Protein AF-A0A9D6ZZV3-F1 (afdb_monomer)

Nearest PDB structures (foldseek):
  6u3s-assembly1_A  TM=7.154E-01  e=1.112E-01  Homo sapiens
  4q1v-assembly1_B  TM=3.966E-01  e=1.112E-01  Bacteroides ovatus ATCC 8483
  8chv-assembly1_B  TM=3.478E-01  e=6.102E-01  Homo sapiens
  7ufr-assembly1_D  TM=2.854E-01  e=1.725E-01  Bifid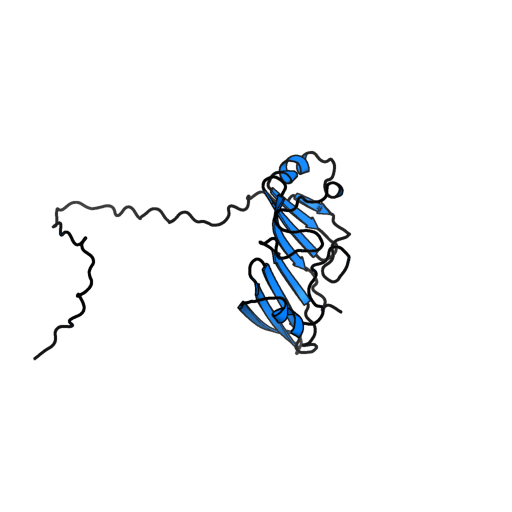obacterium longum
  6sup-assembly1_A  TM=3.480E-01  e=6.129E+00  Photorhabdus luminescens

Radius of gyration: 25.25 Å; Cα contacts (8 Å, |Δi|>4): 352; chains: 1; bounding box: 73×37×79 Å

Secondary structure (DSSP, 8-state):
--------TT--TT--------S-----PPPPPP--------SPPEEEE-TT--SS-STTSB---SSGGGGGGGS-EEEEEEEEEEETTEEEEEEEEEETTEEEEEEEETTEEEEEEEEEEEE-STT-EETTEETTPPPPGGGS-S-THHHHHTTEEEEEEE-SSEEEEEEEETTEEEEEEEEESS-PPP-

Foldseek 3Di:
DDDDDPDPPDDPPPPDDDDDDDDDDDPPDDPDDPPPPPPQDPDDAAEFEDQQEDAQDHLQAFPADLWPVCRCVPADWDWDDWDWDQDPNKIKIWIWIDHDQKIWIWIAIPVHNGWIFTFKMKGQAQVGHRNNAGFFDAPDPVSDDPDPVCPVVQAAHWHWHDHPFWIWIFGHHGRGGRMIMIGGNDGDTHD

Sequence (191 aa):
MDELPDALRHAPAWAVTVALAAGGVVFAAPPAPPASASAASNAAPVRVPAEWFSCDGGKYALQLPHHYPTLPKIGKHKVVDLEVRQVDGATVTTRRFQYIGMRLDVRVLSSDPDRYALLAAEVTSRRWQIGRFSVGTRPWPWMWSPEPSLKDVKLHGLLELVGAGDSALLWLNDGRVERVSYRCRAAAPRA

pLDDT: mean 74.0, std 18.29, range [36.06, 95.25]

Structure (mmCIF, N/CA/C/O backbone):
data_AF-A0A9D6ZZV3-F1
#
_entry.id   AF-A0A9D6ZZV3-F1
#
loop_
_atom_site.group_PDB
_atom_site.id
_atom_site.type_symbol
_atom_site.label_atom_id
_atom_site.label_alt_id
_atom_site.label_comp_id
_atom_site.label_asym_id
_atom_site.label_entity_id
_atom_site.label_seq_id
_atom_site.pdbx_PDB_ins_code
_atom_site.Cartn_x
_atom_site.Cartn_y
_atom_site.Cartn_z
_atom_site.occupancy
_atom_site.B_iso_or_equiv
_atom_site.auth_seq_id
_atom_site.auth_comp_id
_atom_site.auth_asym_id
_atom_site.auth_atom_id
_atom_site.pdbx_PDB_model_num
ATOM 1 N N . MET A 1 1 ? 37.627 -17.973 52.939 1.00 37.97 1 MET A N 1
ATOM 2 C CA . MET A 1 1 ? 36.235 -17.550 52.731 1.00 37.97 1 MET A CA 1
ATOM 3 C C . MET A 1 1 ? 36.289 -16.618 51.534 1.00 37.97 1 MET A C 1
ATOM 5 O O . MET A 1 1 ? 36.674 -15.471 51.703 1.00 37.97 1 MET A O 1
ATOM 9 N N . ASP A 1 2 ? 36.418 -17.196 50.338 1.00 42.94 2 ASP A N 1
ATOM 10 C CA . ASP A 1 2 ? 35.281 -17.597 49.473 1.00 42.94 2 ASP A CA 1
ATOM 11 C C . ASP A 1 2 ? 34.711 -16.332 48.811 1.00 42.94 2 ASP A C 1
ATOM 13 O O . ASP A 1 2 ? 34.398 -15.382 49.510 1.00 42.94 2 ASP A O 1
ATOM 17 N N . GLU A 1 3 ? 34.654 -16.161 47.492 1.00 39.09 3 GLU A N 1
ATOM 18 C CA . GLU A 1 3 ? 34.349 -17.110 46.421 1.00 39.09 3 GLU A CA 1
ATOM 19 C C . GLU A 1 3 ? 34.909 -16.583 45.082 1.00 39.09 3 GLU A C 1
ATOM 21 O O . GLU A 1 3 ? 34.924 -15.379 44.819 1.00 39.09 3 GLU A O 1
ATOM 26 N N . LEU A 1 4 ? 35.347 -17.506 44.227 1.00 52.03 4 LEU A N 1
ATOM 27 C CA . LEU A 1 4 ? 35.755 -17.282 42.840 1.00 52.03 4 LEU A CA 1
ATOM 28 C C . LEU A 1 4 ? 34.551 -17.613 41.933 1.00 52.03 4 LEU A C 1
ATOM 30 O O . LEU A 1 4 ? 34.059 -18.737 42.028 1.00 52.03 4 LEU A O 1
ATOM 34 N N . PRO A 1 5 ? 34.077 -16.742 41.024 1.00 55.59 5 PRO A N 1
ATOM 35 C CA . PRO A 1 5 ? 33.101 -17.177 40.032 1.00 55.59 5 PRO A CA 1
ATOM 36 C C . PRO A 1 5 ? 33.776 -17.943 38.879 1.00 55.59 5 PRO A C 1
ATOM 38 O O . PRO A 1 5 ? 34.464 -17.384 38.022 1.00 55.59 5 PRO A O 1
ATOM 41 N N . ASP A 1 6 ? 33.532 -19.253 38.878 1.00 55.25 6 ASP A N 1
ATOM 42 C CA . ASP A 1 6 ? 33.816 -20.243 37.835 1.00 55.25 6 ASP A CA 1
ATOM 43 C C . ASP A 1 6 ? 32.878 -20.000 36.632 1.00 55.25 6 ASP A C 1
ATOM 45 O O . ASP A 1 6 ? 31.789 -20.561 36.538 1.00 55.25 6 ASP A O 1
ATOM 49 N N . ALA A 1 7 ? 33.246 -19.089 35.725 1.00 49.41 7 ALA A N 1
ATOM 50 C CA . ALA A 1 7 ? 32.481 -18.863 34.491 1.00 49.41 7 ALA A CA 1
ATOM 51 C C . ALA A 1 7 ? 33.345 -18.347 33.325 1.00 49.41 7 ALA A C 1
ATOM 53 O O . ALA A 1 7 ? 32.960 -17.444 32.589 1.00 49.41 7 ALA A O 1
ATOM 54 N N . LEU A 1 8 ? 34.525 -18.945 33.132 1.00 45.59 8 LEU A N 1
ATOM 55 C CA . LEU A 1 8 ? 35.375 -18.761 31.941 1.00 45.59 8 LEU A CA 1
ATOM 56 C C . LEU A 1 8 ? 35.613 -20.083 31.192 1.00 45.59 8 LEU A C 1
ATOM 58 O O . LEU A 1 8 ? 36.667 -20.301 30.602 1.00 45.59 8 LEU A O 1
ATOM 62 N N . ARG A 1 9 ? 34.642 -21.004 31.203 1.00 52.81 9 ARG A N 1
ATOM 63 C CA . ARG A 1 9 ? 34.860 -22.351 30.651 1.00 52.81 9 ARG A CA 1
ATOM 64 C C . ARG A 1 9 ? 34.649 -22.518 29.151 1.00 52.81 9 ARG A C 1
ATOM 66 O O . ARG A 1 9 ? 35.023 -23.571 28.649 1.00 52.81 9 ARG A O 1
ATOM 73 N N . HIS A 1 10 ? 34.160 -21.528 28.403 1.00 49.19 10 HIS A N 1
ATOM 74 C CA . HIS A 1 10 ? 33.971 -21.670 26.947 1.00 49.19 10 HIS A CA 1
ATOM 75 C C . HIS A 1 10 ? 34.518 -20.482 26.140 1.00 49.19 10 HIS A C 1
ATOM 77 O O . HIS A 1 10 ? 33.802 -19.865 25.356 1.00 49.19 10 HIS A O 1
ATOM 83 N N . ALA A 1 11 ? 35.810 -20.181 26.306 1.00 43.53 11 ALA A N 1
ATOM 84 C CA . ALA A 1 11 ? 36.545 -19.351 25.352 1.00 43.53 11 ALA A CA 1
ATOM 85 C C . ALA A 1 11 ? 37.039 -20.221 24.170 1.00 43.53 11 ALA A C 1
ATOM 87 O O . ALA A 1 11 ? 37.794 -21.169 24.397 1.00 43.53 11 ALA A O 1
ATOM 88 N N . PRO A 1 12 ? 36.627 -19.952 22.914 1.00 40.81 12 PRO A N 1
ATOM 89 C CA . PRO A 1 12 ? 37.159 -20.647 21.744 1.00 40.81 12 PRO A CA 1
ATOM 90 C C . PRO A 1 12 ? 38.621 -20.257 21.457 1.00 40.81 12 PRO A C 1
ATOM 92 O O . PRO A 1 12 ? 39.060 -19.141 21.729 1.00 40.81 12 PRO A O 1
ATOM 95 N N . ALA A 1 13 ? 39.355 -21.216 20.889 1.00 44.78 13 ALA A N 1
ATOM 96 C CA . ALA A 1 13 ? 40.813 -21.341 20.800 1.00 44.78 13 ALA A CA 1
ATOM 97 C C . ALA A 1 13 ? 41.574 -20.314 19.926 1.00 44.78 13 ALA A C 1
ATOM 99 O O . ALA A 1 13 ? 42.423 -20.695 19.126 1.00 44.78 13 ALA A O 1
ATOM 100 N N . TRP A 1 14 ? 41.324 -19.014 20.078 1.00 49.66 14 TRP A N 1
ATOM 101 C CA . TRP A 1 14 ? 42.128 -17.972 19.416 1.00 49.66 14 TRP A CA 1
ATOM 102 C C . TRP A 1 14 ? 42.739 -16.943 20.377 1.00 49.66 14 TRP A C 1
ATOM 104 O O . TRP A 1 14 ? 43.350 -15.977 19.928 1.00 49.66 14 TRP A O 1
ATOM 114 N N . ALA A 1 15 ? 42.642 -17.161 21.693 1.00 39.53 15 ALA A N 1
ATOM 115 C CA . ALA A 1 15 ? 43.293 -16.324 22.700 1.00 39.53 15 ALA A CA 1
ATOM 116 C C . ALA A 1 15 ? 44.819 -16.546 22.707 1.00 39.53 15 ALA A C 1
ATOM 118 O O . ALA A 1 15 ? 45.367 -17.246 23.556 1.00 39.53 15 ALA A O 1
ATOM 119 N N . VAL A 1 16 ? 45.502 -15.958 21.726 1.00 42.47 16 VAL A N 1
ATOM 120 C CA . VAL A 1 16 ? 46.952 -15.771 21.728 1.00 42.47 16 VAL A CA 1
ATOM 121 C C . VAL A 1 16 ? 47.251 -14.403 22.327 1.00 42.47 16 VAL A C 1
ATOM 123 O O . VAL A 1 16 ? 46.851 -13.364 21.806 1.00 42.47 16 VAL A O 1
ATOM 126 N N . THR A 1 17 ? 47.967 -14.432 23.443 1.00 43.94 17 THR A N 1
ATOM 127 C CA . THR A 1 17 ? 48.577 -13.287 24.112 1.00 43.94 17 THR A CA 1
ATOM 128 C C . THR A 1 17 ? 49.661 -12.671 23.228 1.00 43.94 17 THR A C 1
ATOM 130 O O . THR A 1 17 ? 50.573 -13.379 22.807 1.00 43.94 17 THR A O 1
ATOM 133 N N . VAL A 1 18 ? 49.642 -11.350 23.036 1.00 38.50 18 VAL A N 1
ATOM 134 C CA . VAL A 1 18 ? 50.862 -10.582 22.744 1.00 38.50 18 VAL A CA 1
ATOM 135 C C . VAL A 1 18 ? 50.895 -9.353 23.645 1.00 38.50 18 VAL A C 1
ATOM 137 O O . VAL A 1 18 ? 49.923 -8.610 23.762 1.00 38.50 18 VAL A O 1
ATOM 140 N N . ALA A 1 19 ? 52.028 -9.224 24.330 1.00 36.06 19 ALA A N 1
ATOM 141 C CA . ALA A 1 19 ? 52.353 -8.218 25.324 1.00 36.06 19 ALA A CA 1
ATOM 142 C C . ALA A 1 19 ? 52.720 -6.855 24.709 1.00 36.06 19 ALA A C 1
ATOM 144 O O . ALA A 1 19 ? 53.020 -6.736 23.523 1.00 36.06 19 ALA A O 1
ATOM 145 N N . LEU A 1 20 ? 52.701 -5.842 25.579 1.00 42.88 20 LEU A N 1
ATOM 146 C CA . LEU A 1 20 ? 52.963 -4.428 25.327 1.00 42.88 20 LEU A CA 1
ATOM 147 C C . LEU A 1 20 ? 54.252 -4.149 24.535 1.00 42.88 20 LEU A C 1
ATOM 149 O O . LEU A 1 20 ? 55.333 -4.591 24.917 1.00 42.88 20 LEU A O 1
ATOM 153 N N . ALA A 1 21 ? 54.147 -3.241 23.565 1.00 38.03 21 ALA A N 1
ATOM 154 C CA . ALA A 1 21 ? 55.235 -2.354 23.173 1.00 38.03 21 ALA A CA 1
ATOM 155 C C . ALA A 1 21 ? 54.672 -0.940 22.969 1.00 38.03 21 ALA A C 1
ATOM 157 O O . ALA A 1 21 ? 53.630 -0.750 22.344 1.00 38.03 21 ALA A O 1
ATO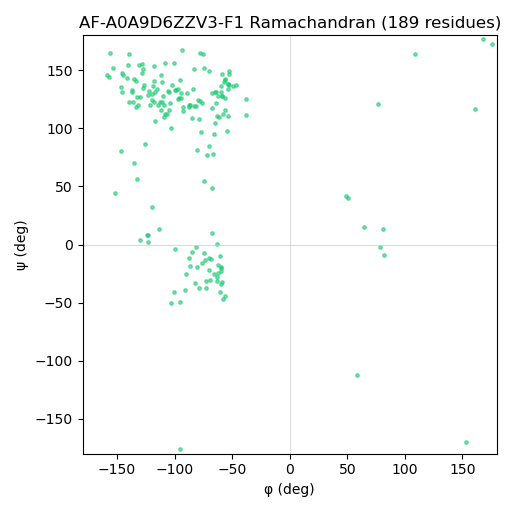M 158 N N . ALA A 1 22 ? 55.345 0.038 23.571 1.00 48.09 22 ALA A N 1
ATOM 159 C CA . ALA A 1 22 ? 54.995 1.448 23.553 1.00 48.09 22 ALA A CA 1
ATOM 160 C C . ALA A 1 22 ? 54.951 2.011 22.122 1.00 48.09 22 ALA A C 1
ATOM 162 O O . ALA A 1 22 ? 55.913 1.900 21.367 1.00 48.09 22 ALA A O 1
ATOM 163 N N . GLY A 1 23 ? 53.840 2.651 21.774 1.00 38.78 23 GLY A N 1
ATOM 164 C CA . GLY A 1 23 ? 53.642 3.333 20.499 1.00 38.78 23 GLY A CA 1
ATOM 165 C C . GLY A 1 23 ? 52.151 3.528 20.273 1.00 38.78 23 GLY A C 1
ATOM 166 O O . GLY A 1 23 ? 51.409 2.554 20.237 1.00 38.78 23 GLY A O 1
ATOM 167 N N . GLY A 1 24 ? 51.694 4.780 20.207 1.00 42.19 24 GLY A N 1
ATOM 168 C CA . GLY A 1 24 ? 50.275 5.107 20.068 1.00 42.19 24 GLY A CA 1
ATOM 169 C C . GLY A 1 24 ? 49.654 4.392 18.870 1.00 42.19 24 GLY A C 1
ATOM 170 O O . GLY A 1 24 ? 49.966 4.706 17.724 1.00 42.19 24 GLY A O 1
ATOM 171 N N . VAL A 1 25 ? 48.778 3.427 19.141 1.00 39.56 25 VAL A N 1
ATOM 172 C CA . VAL A 1 25 ? 48.007 2.736 18.112 1.00 39.56 25 VAL A CA 1
ATOM 173 C C . VAL A 1 25 ? 46.779 3.588 17.827 1.00 39.56 25 VAL A C 1
ATOM 175 O O . VAL A 1 25 ? 45.873 3.700 18.652 1.00 39.56 25 VAL A O 1
ATOM 178 N N . VAL A 1 26 ? 46.761 4.219 16.656 1.00 46.00 26 VAL A N 1
ATOM 179 C CA . VAL A 1 26 ? 45.545 4.802 16.090 1.00 46.00 26 VAL A CA 1
ATOM 180 C C . VAL A 1 26 ? 44.572 3.643 15.881 1.00 46.00 26 VAL A C 1
ATOM 182 O O . VAL A 1 26 ? 44.799 2.790 15.025 1.00 46.00 26 VAL A O 1
ATOM 185 N N . PHE A 1 27 ? 43.507 3.576 16.681 1.00 37.72 27 PHE A N 1
ATOM 186 C CA . PHE A 1 27 ? 42.399 2.664 16.415 1.00 37.72 27 PHE A CA 1
ATOM 187 C C . PHE A 1 27 ? 41.718 3.123 15.123 1.00 37.72 27 PHE A C 1
ATOM 189 O O . PHE A 1 27 ? 40.874 4.019 15.125 1.00 37.72 27 PHE A O 1
ATOM 196 N N . ALA A 1 28 ? 42.110 2.524 14.000 1.00 42.75 28 ALA A N 1
ATOM 197 C CA . ALA A 1 28 ? 41.312 2.557 12.790 1.00 42.75 28 ALA A CA 1
ATOM 198 C C . ALA A 1 28 ? 40.000 1.829 13.102 1.00 42.75 28 ALA A C 1
ATOM 200 O O . ALA A 1 28 ? 39.989 0.624 13.359 1.00 42.75 28 ALA A O 1
ATOM 201 N N . ALA A 1 29 ? 38.904 2.587 13.152 1.00 49.16 29 ALA A N 1
ATOM 202 C CA . ALA A 1 29 ? 37.570 2.031 13.292 1.00 49.16 29 ALA A CA 1
ATOM 203 C C . ALA A 1 29 ? 37.347 0.966 12.200 1.00 49.16 29 ALA A C 1
ATOM 205 O O . ALA A 1 29 ? 37.736 1.196 11.049 1.00 49.16 29 ALA A O 1
ATOM 206 N N . PRO A 1 30 ? 36.744 -0.192 12.524 1.00 51.44 30 PRO A N 1
ATOM 207 C CA . PRO A 1 30 ? 36.401 -1.171 11.504 1.00 51.44 30 PRO A CA 1
ATOM 208 C C . PRO A 1 30 ? 35.506 -0.507 10.446 1.00 51.44 30 PRO A C 1
ATOM 210 O O . PRO A 1 30 ? 34.651 0.311 10.809 1.00 51.44 30 PRO A O 1
ATOM 213 N N . PRO A 1 31 ? 35.679 -0.824 9.148 1.00 45.78 31 PRO A N 1
ATOM 214 C CA . PRO A 1 31 ? 34.774 -0.328 8.126 1.00 45.78 31 PRO A CA 1
ATOM 215 C C . PRO A 1 31 ? 33.355 -0.744 8.508 1.00 45.78 31 PRO A C 1
ATOM 217 O O . PRO A 1 31 ? 33.096 -1.917 8.791 1.00 45.78 31 PRO A O 1
ATOM 220 N N . ALA A 1 32 ? 32.457 0.240 8.564 1.00 54.00 32 ALA A N 1
ATOM 221 C CA . ALA A 1 32 ? 31.040 0.006 8.780 1.00 54.00 32 ALA A CA 1
ATOM 222 C C . ALA A 1 32 ? 30.571 -1.131 7.854 1.00 54.00 32 ALA A C 1
ATOM 224 O O . ALA A 1 32 ? 30.975 -1.158 6.684 1.00 54.00 32 ALA A O 1
ATOM 225 N N . PRO A 1 33 ? 29.746 -2.078 8.342 1.00 48.66 33 PRO A N 1
ATOM 226 C CA . PRO A 1 33 ? 29.179 -3.100 7.474 1.00 48.66 33 PRO A CA 1
ATOM 227 C C . PRO A 1 33 ? 28.495 -2.392 6.299 1.00 48.66 33 PRO A C 1
ATOM 229 O O . PRO A 1 33 ? 27.852 -1.360 6.525 1.00 48.66 33 PRO A O 1
ATOM 232 N N . PRO A 1 34 ? 28.637 -2.888 5.054 1.00 42.91 34 PRO A N 1
ATOM 233 C CA . PRO A 1 34 ? 27.998 -2.253 3.919 1.00 42.91 34 PRO A CA 1
ATOM 234 C C . PRO A 1 34 ? 26.513 -2.184 4.235 1.00 42.91 34 PRO A C 1
ATOM 236 O O . PRO A 1 34 ? 25.861 -3.214 4.435 1.00 42.91 34 PRO A O 1
ATOM 239 N N . ALA A 1 35 ? 26.007 -0.957 4.347 1.00 43.53 35 ALA A N 1
ATOM 240 C CA . ALA A 1 35 ? 24.596 -0.689 4.469 1.00 43.53 35 ALA A CA 1
ATOM 241 C C . ALA A 1 35 ? 23.928 -1.371 3.276 1.00 43.53 35 ALA A C 1
ATOM 243 O O . ALA A 1 35 ? 23.888 -0.839 2.171 1.00 43.53 35 ALA A O 1
ATOM 244 N N . SER A 1 36 ? 23.402 -2.572 3.503 1.00 47.38 36 SER A N 1
ATOM 245 C CA . SER A 1 36 ? 22.455 -3.228 2.612 1.00 47.38 36 SER A CA 1
ATOM 246 C C . SER A 1 36 ? 21.109 -2.529 2.792 1.00 47.38 36 SER A C 1
ATOM 248 O O . SER A 1 36 ? 20.101 -3.127 3.151 1.00 47.38 36 SER A O 1
ATOM 250 N N . ALA A 1 37 ? 21.125 -1.213 2.612 1.00 40.66 37 ALA A N 1
ATOM 251 C CA . ALA A 1 37 ? 19.965 -0.406 2.352 1.00 40.66 37 ALA A CA 1
ATOM 252 C C . ALA A 1 37 ? 19.898 -0.343 0.835 1.00 40.66 37 ALA A C 1
ATOM 254 O O . ALA A 1 37 ? 20.817 0.159 0.190 1.00 40.66 37 ALA A O 1
ATOM 255 N N . SER A 1 38 ? 18.841 -0.926 0.273 1.00 45.12 38 SER A N 1
ATOM 256 C CA . SER A 1 38 ? 18.482 -0.778 -1.128 1.00 45.12 38 SER A CA 1
ATOM 257 C C . SER A 1 38 ? 18.761 0.657 -1.561 1.00 45.12 38 SER A C 1
ATOM 259 O O . SER A 1 38 ? 18.096 1.578 -1.085 1.00 45.12 38 SER A O 1
ATOM 261 N N . ALA A 1 39 ? 19.752 0.842 -2.433 1.00 39.78 39 ALA A N 1
ATOM 262 C CA . ALA A 1 39 ? 19.957 2.089 -3.141 1.00 39.78 39 ALA A CA 1
ATOM 263 C C . ALA A 1 39 ? 18.763 2.256 -4.086 1.00 39.78 39 ALA A C 1
ATOM 265 O O . ALA A 1 39 ? 18.820 1.950 -5.273 1.00 39.78 39 ALA A O 1
ATOM 266 N N . ALA A 1 40 ? 17.627 2.666 -3.524 1.00 43.09 40 ALA A N 1
ATOM 267 C CA . ALA A 1 40 ? 16.577 3.284 -4.292 1.00 43.09 40 ALA A CA 1
ATOM 268 C C . ALA A 1 40 ? 17.236 4.505 -4.928 1.00 43.09 40 ALA A C 1
ATOM 270 O O . ALA A 1 40 ? 17.699 5.401 -4.225 1.00 43.09 40 ALA A O 1
ATOM 271 N N . SER A 1 41 ? 17.375 4.460 -6.250 1.00 46.88 41 SER A N 1
ATOM 272 C CA . SER A 1 41 ? 17.855 5.568 -7.064 1.00 46.88 41 SER A CA 1
ATOM 273 C C . SER A 1 41 ? 17.300 6.894 -6.530 1.00 46.88 41 SER A C 1
ATOM 275 O O . SER A 1 41 ? 16.086 7.041 -6.405 1.00 46.88 41 SER A O 1
ATOM 277 N N . ASN A 1 42 ? 18.181 7.853 -6.226 1.00 52.44 42 ASN A N 1
ATOM 278 C CA . ASN A 1 42 ? 17.826 9.226 -5.832 1.00 52.44 42 ASN A CA 1
ATOM 279 C C . ASN A 1 42 ? 17.182 10.029 -6.985 1.00 52.44 42 ASN A C 1
ATOM 281 O O . ASN A 1 42 ? 17.023 11.245 -6.884 1.00 52.44 42 ASN A O 1
ATOM 285 N N . ALA A 1 43 ? 16.835 9.382 -8.099 1.00 64.12 43 ALA A N 1
ATOM 286 C CA . ALA A 1 43 ? 16.075 10.004 -9.165 1.00 64.12 43 ALA A CA 1
ATOM 287 C C . ALA A 1 43 ? 14.651 10.303 -8.681 1.00 64.12 43 ALA A C 1
ATOM 289 O O . ALA A 1 43 ? 13.962 9.434 -8.138 1.00 64.12 43 ALA A O 1
ATOM 290 N N . ALA A 1 44 ? 14.203 11.541 -8.900 1.00 76.75 44 ALA A N 1
ATOM 291 C CA . ALA A 1 44 ? 12.805 11.895 -8.710 1.00 76.75 44 ALA A CA 1
ATOM 292 C C . ALA A 1 44 ? 11.919 10.937 -9.531 1.00 76.75 44 ALA A C 1
ATOM 294 O O . ALA A 1 44 ? 12.275 10.613 -10.670 1.00 76.75 44 ALA A O 1
ATOM 295 N N . PRO A 1 45 ? 10.787 10.466 -8.977 1.00 82.94 45 PRO A N 1
ATOM 296 C CA . PRO A 1 45 ? 9.904 9.575 -9.707 1.00 82.94 45 PRO A CA 1
ATOM 297 C C . PRO A 1 45 ? 9.399 10.258 -10.974 1.00 82.94 45 PRO A C 1
ATOM 299 O O . PRO A 1 45 ? 8.965 11.413 -10.938 1.00 82.94 45 PRO A O 1
ATOM 302 N N . VAL A 1 46 ? 9.391 9.528 -12.086 1.00 84.94 46 VAL A N 1
ATOM 303 C CA . VAL A 1 46 ? 8.700 10.004 -13.283 1.00 84.94 46 VAL A CA 1
ATOM 304 C C . VAL A 1 46 ? 7.208 9.807 -13.077 1.00 84.94 46 VAL A C 1
ATOM 306 O O . VAL A 1 46 ? 6.747 8.698 -12.807 1.00 84.94 46 VAL A O 1
ATOM 309 N N . ARG A 1 47 ? 6.455 10.903 -13.157 1.00 85.12 47 ARG A N 1
ATOM 310 C CA . ARG A 1 47 ? 5.018 10.913 -12.886 1.00 85.12 47 ARG A CA 1
ATOM 311 C C . ARG A 1 47 ? 4.232 10.613 -14.148 1.00 85.12 47 ARG A C 1
ATOM 313 O O . ARG A 1 47 ? 4.431 11.259 -15.171 1.00 85.12 47 ARG A O 1
ATOM 320 N N . VAL A 1 48 ? 3.307 9.671 -14.045 1.00 82.69 48 VAL A N 1
ATOM 321 C CA . VAL A 1 48 ? 2.361 9.322 -15.100 1.00 82.69 48 VAL A CA 1
ATOM 322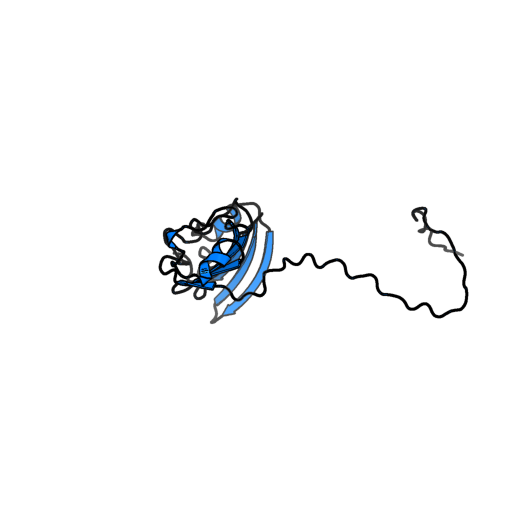 C C . VAL A 1 48 ? 0.946 9.511 -14.558 1.00 82.69 48 VAL A C 1
ATOM 324 O O . VAL A 1 48 ? 0.586 8.866 -13.567 1.00 82.69 48 VAL A O 1
ATOM 327 N N . PRO A 1 49 ? 0.130 10.380 -15.178 1.00 80.62 49 PRO A N 1
ATOM 328 C CA . PRO A 1 49 ? -1.285 10.485 -14.850 1.00 80.62 49 PRO A CA 1
ATOM 329 C C . PRO A 1 49 ? -1.986 9.139 -15.064 1.00 80.62 49 PRO A C 1
ATOM 331 O O . PRO A 1 49 ? -1.870 8.520 -16.124 1.00 80.62 49 PRO A O 1
ATOM 334 N N . ALA A 1 50 ? -2.706 8.673 -14.050 1.00 76.75 50 ALA A N 1
ATOM 335 C CA . ALA A 1 50 ? -3.371 7.378 -14.039 1.00 76.75 50 ALA A CA 1
ATOM 336 C C . ALA A 1 50 ? -4.794 7.519 -13.482 1.00 76.75 50 ALA A C 1
ATOM 338 O O . ALA A 1 50 ? -5.105 7.037 -12.398 1.00 76.75 50 ALA A O 1
ATOM 339 N N . GLU A 1 51 ? -5.682 8.164 -14.243 1.00 73.88 51 GLU A N 1
ATOM 340 C CA . GLU A 1 51 ? -7.081 8.426 -13.843 1.00 73.88 51 GLU A CA 1
ATOM 341 C C . GLU A 1 51 ? -7.897 7.155 -13.550 1.00 73.88 51 GLU A C 1
ATOM 343 O O . GLU A 1 51 ? -8.915 7.184 -12.868 1.00 73.88 51 GLU A O 1
ATOM 348 N N . TRP A 1 52 ? -7.443 6.014 -14.060 1.00 69.81 52 TRP A N 1
ATOM 349 C CA . TRP A 1 52 ? -8.044 4.699 -13.855 1.00 69.81 52 TRP A CA 1
ATOM 350 C C . TRP A 1 52 ? -7.651 4.044 -12.519 1.00 69.81 52 TRP A C 1
ATOM 352 O O . TRP A 1 52 ? -8.088 2.924 -12.240 1.00 69.81 52 TRP A O 1
ATOM 362 N N . PHE A 1 53 ? -6.805 4.688 -11.718 1.00 69.12 53 PHE A N 1
ATOM 363 C CA . PHE A 1 53 ? -6.292 4.178 -10.451 1.00 69.12 53 PHE A CA 1
ATOM 364 C C . PHE A 1 53 ? -7.071 4.787 -9.268 1.00 69.12 53 PHE A C 1
ATOM 366 O O . PHE A 1 53 ? -7.364 5.981 -9.281 1.00 69.12 53 PHE A O 1
ATOM 373 N N . SER A 1 54 ? -7.498 3.956 -8.306 1.00 70.62 54 SER A N 1
ATOM 374 C CA . SER A 1 54 ? -8.312 4.383 -7.153 1.00 70.62 54 SER A CA 1
ATOM 375 C C . SER A 1 54 ? -8.193 3.424 -5.955 1.00 70.62 54 SER A C 1
ATOM 377 O O . SER A 1 54 ? -8.116 2.204 -6.135 1.00 70.62 54 SER A O 1
ATOM 379 N N . CYS A 1 55 ? -8.224 3.977 -4.732 1.00 65.81 55 CYS A N 1
ATOM 380 C CA . CYS A 1 55 ? -8.078 3.247 -3.458 1.00 65.81 55 CYS A CA 1
ATOM 381 C C . CYS A 1 55 ? -9.292 2.412 -3.077 1.00 65.81 55 CYS A C 1
ATOM 383 O O . CYS A 1 55 ? -9.157 1.305 -2.542 1.00 65.81 55 CYS A O 1
ATOM 385 N N . ASP A 1 56 ? -10.476 2.935 -3.371 1.00 60.88 56 ASP A N 1
ATOM 386 C CA . ASP A 1 56 ? -11.714 2.425 -2.794 1.00 60.88 56 ASP A CA 1
ATOM 387 C C . ASP A 1 56 ? -12.463 1.488 -3.746 1.00 60.88 56 ASP A C 1
ATOM 389 O O . ASP A 1 56 ? -13.430 0.843 -3.350 1.00 60.88 56 ASP A O 1
ATOM 393 N N . GLY A 1 57 ? -11.972 1.308 -4.977 1.00 61.09 57 GLY A N 1
ATOM 394 C CA . GLY A 1 57 ? -12.548 0.356 -5.919 1.00 61.09 57 GLY A CA 1
ATOM 395 C C . GLY A 1 57 ? -12.041 0.506 -7.349 1.00 61.09 57 GLY A C 1
ATOM 396 O O . GLY A 1 57 ? -11.260 1.391 -7.677 1.00 61.09 57 GLY A O 1
ATOM 397 N N . GLY A 1 58 ? -12.497 -0.395 -8.219 1.00 62.19 58 GLY A N 1
ATOM 398 C CA . GLY A 1 58 ? -12.163 -0.402 -9.643 1.00 62.19 58 GLY A CA 1
ATOM 399 C C . GLY A 1 58 ? -11.229 -1.540 -10.054 1.00 62.19 58 GLY A C 1
ATOM 400 O O . GLY A 1 58 ? -10.565 -2.180 -9.240 1.00 62.19 58 GLY A O 1
ATOM 401 N N . LYS A 1 59 ? -11.166 -1.795 -11.365 1.00 62.06 59 LYS A N 1
ATOM 402 C CA . LYS A 1 59 ? -10.409 -2.909 -11.978 1.00 62.06 59 LYS A CA 1
ATOM 403 C C . LYS A 1 59 ? -8.893 -2.886 -11.714 1.00 62.06 59 LYS A C 1
ATOM 405 O O . LYS A 1 59 ? -8.210 -3.857 -12.034 1.00 62.06 59 LYS A O 1
ATOM 410 N N . TYR A 1 60 ? -8.371 -1.794 -11.155 1.00 64.31 60 TYR A N 1
ATOM 411 C CA . TYR A 1 60 ? -6.950 -1.605 -10.868 1.00 64.31 60 TYR A CA 1
ATOM 412 C C . TYR A 1 60 ? -6.648 -1.307 -9.389 1.00 64.31 60 TYR A C 1
ATOM 414 O O . TYR A 1 60 ? -5.499 -1.026 -9.061 1.00 64.31 60 TYR A O 1
ATOM 422 N N . ALA A 1 61 ? -7.641 -1.415 -8.501 1.00 66.81 61 ALA A N 1
ATOM 423 C CA . ALA A 1 61 ? -7.454 -1.244 -7.063 1.00 66.81 61 ALA A CA 1
ATOM 424 C C . ALA A 1 61 ? -6.776 -2.463 -6.413 1.00 66.81 61 ALA A C 1
ATOM 426 O O . ALA A 1 61 ? -6.737 -3.569 -6.964 1.00 66.81 61 ALA A O 1
ATOM 427 N N . LEU A 1 62 ? -6.269 -2.280 -5.194 1.00 71.62 62 LEU A N 1
ATOM 428 C CA . LEU A 1 62 ? -5.785 -3.381 -4.368 1.00 71.62 62 LEU A CA 1
ATOM 429 C C . LEU A 1 62 ? -6.946 -4.334 -4.015 1.00 71.62 62 LEU A C 1
ATOM 431 O O . LEU A 1 62 ? -7.943 -3.933 -3.402 1.00 71.62 62 LEU A O 1
ATOM 435 N N . GLN A 1 63 ? -6.812 -5.610 -4.386 1.00 77.06 63 GLN A N 1
ATOM 436 C CA . GLN A 1 63 ? -7.806 -6.642 -4.085 1.00 77.06 63 GLN A CA 1
ATOM 437 C C . GLN A 1 63 ? -7.632 -7.137 -2.648 1.00 77.06 63 GLN A C 1
ATOM 439 O O . GLN A 1 63 ? -7.001 -8.159 -2.388 1.00 77.06 63 GLN A O 1
ATOM 444 N N . LEU A 1 64 ? -8.177 -6.379 -1.703 1.00 83.50 64 LEU A N 1
ATOM 445 C CA . LEU A 1 64 ? -8.326 -6.805 -0.315 1.00 83.50 64 LEU A CA 1
ATOM 446 C C . LEU A 1 64 ? -9.795 -7.075 0.014 1.00 83.50 64 LEU A C 1
ATOM 448 O O . LEU A 1 64 ? -10.665 -6.482 -0.632 1.00 83.50 64 LEU A O 1
ATOM 452 N N . PRO A 1 65 ? -10.074 -7.906 1.035 1.00 86.56 65 PRO A N 1
ATOM 453 C CA . PRO A 1 65 ? -11.419 -8.061 1.575 1.00 86.56 65 PRO A CA 1
ATOM 454 C C . PRO A 1 65 ? -12.036 -6.712 1.951 1.00 86.56 65 PRO A C 1
ATOM 456 O O . PRO A 1 65 ? -11.327 -5.810 2.375 1.00 86.56 65 PRO A O 1
ATOM 459 N N . HIS A 1 66 ? -13.354 -6.580 1.849 1.00 84.75 66 HIS A N 1
ATOM 460 C CA . HIS A 1 66 ? -14.047 -5.347 2.245 1.00 84.75 66 HIS A CA 1
ATOM 461 C C . HIS A 1 66 ? -14.104 -5.175 3.771 1.00 84.75 66 HIS A C 1
ATOM 463 O O . HIS A 1 66 ? -14.023 -4.063 4.282 1.00 84.75 66 HIS A O 1
ATOM 469 N N . HIS A 1 67 ? -14.163 -6.288 4.504 1.00 89.06 67 HIS A N 1
ATOM 470 C CA . HIS A 1 67 ? -14.349 -6.286 5.952 1.00 89.06 67 HIS A CA 1
ATOM 471 C C . HIS A 1 67 ? -13.037 -6.463 6.711 1.00 89.06 67 HIS A C 1
ATOM 473 O O . HIS A 1 67 ? -12.264 -7.396 6.456 1.00 89.06 67 HIS A O 1
ATOM 479 N N . TYR A 1 68 ? -12.839 -5.616 7.717 1.00 90.19 68 TYR A N 1
ATOM 480 C CA . TYR A 1 68 ? -11.665 -5.617 8.577 1.00 90.19 68 TYR A CA 1
ATOM 481 C C . TYR A 1 68 ? -11.416 -6.973 9.269 1.00 90.19 68 TYR A C 1
ATOM 483 O O . TYR A 1 68 ? -10.286 -7.459 9.191 1.00 90.19 68 TYR A O 1
ATOM 491 N N . PRO A 1 69 ? -12.419 -7.682 9.832 1.00 90.94 69 PRO A N 1
ATOM 492 C CA . PRO A 1 69 ? -12.199 -8.994 10.455 1.00 90.94 69 PRO A CA 1
ATOM 493 C C . PRO A 1 69 ? -11.698 -10.084 9.494 1.00 90.94 69 PRO A C 1
ATOM 495 O O . PRO A 1 69 ? -11.190 -11.121 9.929 1.00 90.94 69 PRO A O 1
ATOM 498 N N . THR A 1 70 ? -11.847 -9.879 8.183 1.00 90.69 70 THR A N 1
ATOM 499 C CA . THR A 1 70 ? -11.393 -10.825 7.151 1.00 90.69 70 THR A CA 1
ATOM 500 C C . THR A 1 70 ? -9.958 -10.546 6.715 1.00 90.69 70 THR A C 1
ATOM 502 O O . THR A 1 70 ? -9.252 -11.461 6.296 1.00 90.69 70 THR A O 1
ATOM 505 N N . LEU A 1 71 ? -9.488 -9.308 6.864 1.00 89.69 71 LEU A N 1
ATOM 506 C CA . LEU A 1 71 ? -8.158 -8.890 6.435 1.00 89.69 71 LEU A CA 1
ATOM 507 C C . LEU A 1 71 ? -7.031 -9.709 7.093 1.00 89.69 71 LEU A C 1
ATOM 509 O O . LEU A 1 71 ? -6.222 -10.247 6.346 1.00 89.69 71 LEU A O 1
ATOM 513 N N . PRO A 1 72 ? -7.006 -9.954 8.420 1.00 90.12 72 PRO A N 1
ATOM 514 C CA . PRO A 1 72 ? -5.997 -10.814 9.052 1.00 90.12 72 PRO A CA 1
ATOM 515 C C . PRO A 1 72 ? -5.985 -12.266 8.537 1.00 90.12 72 PRO A C 1
ATOM 517 O O . PRO A 1 72 ? -5.004 -12.983 8.731 1.00 90.12 72 PRO A O 1
ATOM 520 N N . LYS A 1 73 ? -7.071 -12.728 7.900 1.00 91.69 73 LYS A N 1
ATOM 521 C CA . LYS A 1 73 ? -7.258 -14.125 7.474 1.00 91.69 73 LYS A CA 1
ATOM 522 C C . LYS A 1 73 ? -6.687 -14.420 6.085 1.00 91.69 73 LYS A C 1
ATOM 524 O O . LYS A 1 73 ? -6.557 -15.586 5.727 1.00 91.69 73 LYS A O 1
ATOM 529 N N . ILE A 1 74 ? -6.305 -13.400 5.312 1.00 89.00 74 ILE A N 1
ATOM 530 C CA . ILE A 1 74 ? -5.792 -13.576 3.937 1.00 89.00 74 ILE A CA 1
ATOM 531 C C . ILE A 1 74 ? -4.401 -14.227 3.883 1.00 89.00 74 ILE A C 1
ATOM 533 O O . ILE A 1 74 ? -3.926 -14.628 2.820 1.00 89.00 74 ILE A O 1
ATOM 537 N N . GLY A 1 75 ? -3.721 -14.336 5.023 1.00 87.62 75 GLY A N 1
ATOM 538 C CA . GLY A 1 75 ? -2.440 -15.011 5.122 1.00 87.62 75 GLY A CA 1
ATOM 539 C C . GLY A 1 75 ? -1.824 -14.913 6.511 1.00 87.62 75 GLY A C 1
ATOM 540 O O . GLY A 1 75 ? -2.289 -14.178 7.381 1.00 87.62 75 GLY A O 1
ATOM 541 N N . LYS A 1 76 ? -0.723 -15.646 6.703 1.00 89.31 76 LYS A N 1
ATOM 542 C CA . LYS A 1 76 ? 0.106 -15.513 7.904 1.00 89.31 76 LYS A CA 1
ATOM 543 C C . LYS A 1 76 ? 0.675 -14.095 7.963 1.00 89.31 76 LYS A C 1
ATOM 545 O O . LYS A 1 76 ? 1.293 -13.645 6.996 1.00 89.31 76 LYS A O 1
ATOM 550 N N . HIS A 1 77 ? 0.483 -13.429 9.094 1.00 92.31 77 HIS A N 1
ATOM 551 C CA . HIS A 1 77 ? 0.920 -12.057 9.305 1.00 92.31 77 HIS A CA 1
ATOM 552 C C . HIS A 1 77 ? 1.485 -11.857 10.706 1.00 92.31 77 HIS A C 1
ATOM 554 O O . HIS A 1 77 ? 1.252 -12.654 11.614 1.00 92.31 77 HIS A O 1
ATOM 560 N N . LYS A 1 78 ? 2.204 -10.750 10.862 1.00 91.44 78 LYS A N 1
ATOM 561 C CA . LYS A 1 78 ? 2.523 -10.141 12.150 1.00 91.44 78 LYS A CA 1
ATOM 562 C C . LYS A 1 78 ? 1.906 -8.748 12.176 1.00 91.44 78 LYS A C 1
ATOM 564 O O . LYS A 1 78 ? 1.925 -8.056 11.159 1.00 91.44 78 LYS A O 1
ATOM 569 N N . VAL A 1 79 ? 1.355 -8.346 13.314 1.00 90.25 79 VAL A N 1
ATOM 570 C CA . VAL A 1 79 ? 1.023 -6.937 13.552 1.00 90.25 79 VAL A CA 1
ATOM 571 C C . VAL A 1 79 ? 2.279 -6.293 14.115 1.00 90.25 79 VAL A C 1
ATOM 573 O O . VAL A 1 79 ? 2.808 -6.777 15.112 1.00 90.25 79 VAL A O 1
ATOM 576 N N . VAL A 1 80 ? 2.794 -5.283 13.421 1.00 84.38 80 VAL A N 1
ATOM 577 C CA . VAL A 1 80 ? 4.097 -4.680 13.744 1.00 84.38 80 VAL A CA 1
ATOM 578 C C . VAL A 1 80 ? 3.915 -3.381 14.512 1.00 84.38 80 VAL A C 1
ATOM 580 O O . VAL A 1 80 ? 4.608 -3.171 15.496 1.00 84.38 80 VAL A O 1
ATOM 583 N N . ASP A 1 81 ? 2.933 -2.570 14.112 1.00 81.50 81 ASP A N 1
ATOM 584 C CA . ASP A 1 81 ? 2.644 -1.286 14.743 1.00 81.50 81 ASP A CA 1
ATOM 585 C C . ASP A 1 81 ? 1.142 -1.131 14.990 1.00 81.50 81 ASP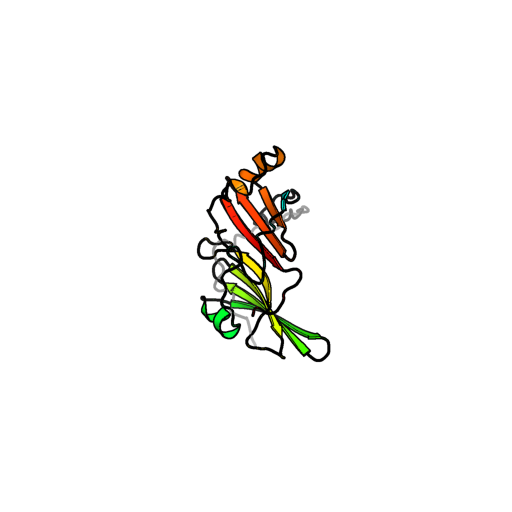 A C 1
ATOM 587 O O . ASP A 1 81 ? 0.305 -1.504 14.154 1.00 81.50 81 ASP A O 1
ATOM 591 N N . LEU A 1 82 ? 0.820 -0.549 16.143 1.00 88.38 82 LEU A N 1
ATOM 592 C CA . LEU A 1 82 ? -0.519 -0.160 16.558 1.00 88.38 82 LEU A CA 1
ATOM 593 C C . LEU A 1 82 ? -0.445 1.268 17.084 1.00 88.38 82 LEU A C 1
ATOM 595 O O . LEU A 1 82 ? 0.248 1.540 18.060 1.00 88.38 82 LEU A O 1
ATOM 599 N N . GLU A 1 83 ? -1.191 2.164 16.459 1.00 89.25 83 GLU A N 1
ATOM 600 C CA . GLU A 1 83 ? -1.351 3.527 16.939 1.00 89.25 83 GLU A CA 1
ATOM 601 C C . GLU A 1 83 ? -2.826 3.786 17.217 1.00 89.25 83 GLU A C 1
ATOM 603 O O . GLU A 1 83 ? -3.682 3.531 16.371 1.00 89.25 83 GLU A O 1
ATOM 608 N N . VAL A 1 84 ? -3.125 4.299 18.407 1.00 90.50 84 VAL A N 1
ATOM 609 C CA . VAL A 1 84 ? -4.485 4.629 18.833 1.00 90.50 84 VAL A CA 1
ATOM 610 C C . VAL A 1 84 ? -4.534 6.118 19.131 1.00 90.50 84 VAL A C 1
ATOM 612 O O . VAL A 1 84 ? -3.742 6.622 19.924 1.00 90.50 84 VAL A O 1
ATOM 615 N N . ARG A 1 85 ? -5.456 6.830 18.484 1.00 89.88 85 ARG A N 1
ATOM 616 C CA . ARG A 1 85 ? -5.676 8.267 18.677 1.00 89.88 85 ARG A CA 1
ATOM 617 C C . ARG A 1 85 ? -7.149 8.540 18.952 1.00 89.88 85 ARG A C 1
ATOM 619 O O . ARG A 1 85 ? -8.008 7.850 18.413 1.00 89.88 85 ARG A O 1
ATOM 626 N N . GLN A 1 86 ? -7.432 9.562 19.750 1.00 87.25 86 GLN A N 1
ATOM 627 C CA . GLN A 1 86 ? -8.775 10.132 19.863 1.00 87.25 86 GLN A CA 1
ATOM 628 C C . GLN A 1 86 ? -8.883 11.314 18.902 1.00 87.25 86 GLN A C 1
ATOM 630 O O . GLN A 1 86 ? -8.038 12.207 18.934 1.00 87.25 86 GLN A O 1
ATOM 635 N N . VAL A 1 87 ? -9.893 11.301 18.038 1.00 83.81 87 VAL A N 1
ATOM 636 C CA . VAL A 1 87 ? -10.181 12.369 17.075 1.00 83.81 87 VAL A CA 1
ATOM 637 C C . VAL A 1 87 ? -11.675 12.650 17.149 1.00 83.81 87 VAL A C 1
ATOM 639 O O . VAL A 1 87 ? -12.469 11.744 16.920 1.00 83.81 87 VAL A O 1
ATOM 642 N N . ASP A 1 88 ? -12.050 13.874 17.522 1.00 82.25 88 ASP A N 1
ATOM 643 C CA . ASP A 1 88 ? -13.449 14.327 17.592 1.00 82.25 88 ASP A CA 1
ATOM 644 C C . ASP A 1 88 ? -14.379 13.387 18.388 1.00 82.25 88 ASP A C 1
ATOM 646 O O . ASP A 1 88 ? -15.512 13.113 18.004 1.00 82.25 88 ASP A O 1
ATOM 650 N N . GLY A 1 89 ? -13.878 12.844 19.506 1.00 81.56 89 GLY A N 1
ATOM 651 C CA . GLY A 1 89 ? -14.620 11.912 20.367 1.00 81.56 89 GLY A CA 1
ATOM 652 C C . GLY A 1 89 ? -14.687 10.467 19.856 1.00 81.56 89 GLY A C 1
ATOM 653 O O . GLY A 1 89 ? -15.220 9.603 20.550 1.00 81.56 89 GLY A O 1
ATOM 654 N N . ALA A 1 90 ? -14.116 10.179 18.685 1.00 83.31 90 ALA A N 1
ATOM 655 C CA . ALA A 1 90 ? -13.980 8.835 18.144 1.00 83.31 90 ALA A CA 1
ATOM 656 C C . ALA A 1 90 ? -12.555 8.296 18.328 1.00 83.31 90 ALA A C 1
ATOM 658 O O . ALA A 1 90 ? -11.555 8.960 18.046 1.00 83.31 90 ALA A O 1
ATOM 659 N N . THR A 1 91 ? -12.457 7.025 18.720 1.00 89.69 91 THR A N 1
ATOM 660 C CA . THR A 1 91 ? -11.173 6.316 18.744 1.00 89.69 91 THR A CA 1
ATOM 661 C C . THR A 1 91 ? -10.825 5.863 17.330 1.00 89.69 91 THR A C 1
ATOM 663 O O . THR A 1 91 ? -11.598 5.136 16.701 1.00 89.69 91 THR A O 1
ATOM 666 N N . VAL A 1 92 ? -9.653 6.259 16.847 1.00 91.00 92 VAL A N 1
ATOM 667 C CA . VAL A 1 92 ? -9.077 5.874 15.560 1.00 91.00 92 VAL A CA 1
ATOM 668 C C . VAL A 1 92 ? -7.880 4.972 15.819 1.00 91.00 92 VAL A C 1
ATOM 670 O O . VAL A 1 92 ? -6.928 5.361 16.492 1.00 91.00 92 VAL A O 1
ATOM 673 N N . THR A 1 93 ? -7.920 3.765 15.265 1.00 92.69 93 THR A N 1
ATOM 674 C CA . THR A 1 93 ? -6.851 2.774 15.395 1.00 92.69 93 THR A CA 1
ATOM 675 C C . THR A 1 93 ? -6.165 2.568 14.052 1.00 92.69 93 THR A C 1
ATOM 677 O O . THR A 1 93 ? -6.776 2.064 13.113 1.00 92.69 93 THR A O 1
ATOM 680 N N . THR A 1 94 ? -4.885 2.906 13.957 1.00 93.44 94 THR A N 1
ATOM 681 C CA . THR A 1 94 ? -4.038 2.563 12.813 1.00 93.44 94 THR A CA 1
ATOM 682 C C . THR A 1 94 ? -3.296 1.265 13.108 1.00 93.44 94 THR A C 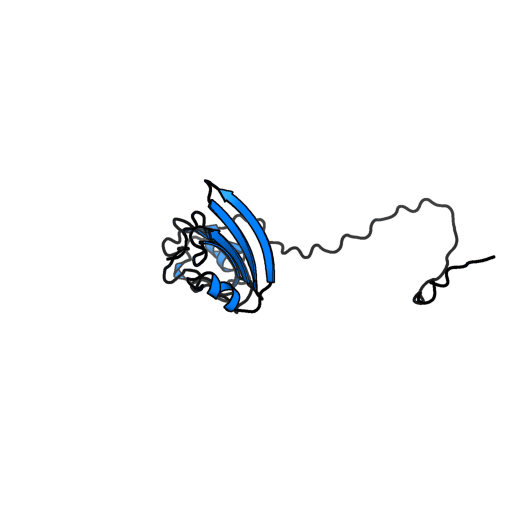1
ATOM 684 O O . THR A 1 94 ? -2.695 1.115 14.172 1.00 93.44 94 THR A O 1
ATOM 687 N N . ARG A 1 95 ? -3.331 0.314 12.173 1.00 94.00 95 ARG A N 1
ATOM 688 C CA . ARG A 1 95 ? -2.651 -0.981 12.291 1.00 94.00 95 ARG A CA 1
ATOM 689 C C . ARG A 1 95 ? -1.774 -1.245 11.085 1.00 94.00 95 ARG A C 1
ATOM 691 O O . ARG A 1 95 ? -2.229 -1.103 9.950 1.00 94.00 95 ARG A O 1
ATOM 698 N N . ARG A 1 96 ? -0.554 -1.711 11.345 1.00 95.25 96 ARG A N 1
ATOM 699 C CA . ARG A 1 96 ? 0.366 -2.212 10.324 1.00 95.25 96 ARG A CA 1
ATOM 700 C C . ARG A 1 96 ? 0.438 -3.730 10.362 1.00 95.25 96 ARG A C 1
ATOM 702 O O . ARG A 1 96 ? 0.941 -4.318 11.320 1.00 95.25 96 ARG A O 1
ATOM 709 N N . PHE A 1 97 ? -0.005 -4.355 9.281 1.00 94.44 97 PHE A N 1
ATOM 710 C CA . PHE A 1 97 ? 0.132 -5.782 9.035 1.00 94.44 97 PHE A CA 1
ATOM 711 C C . PHE A 1 97 ? 1.350 -6.051 8.155 1.00 94.44 97 PHE A C 1
ATOM 713 O O . PHE A 1 97 ? 1.536 -5.422 7.114 1.00 94.44 97 PHE A O 1
ATOM 720 N N . GLN A 1 98 ? 2.155 -7.033 8.539 1.00 94.75 98 GLN A N 1
ATOM 721 C CA . GLN A 1 98 ? 3.267 -7.531 7.742 1.00 94.75 98 GLN A CA 1
ATOM 722 C C . GLN A 1 98 ? 3.017 -8.992 7.378 1.00 94.75 98 GLN A C 1
ATOM 724 O O . GLN A 1 98 ? 3.124 -9.894 8.211 1.00 94.75 98 GLN A O 1
ATOM 729 N N . TYR A 1 99 ? 2.673 -9.210 6.115 1.00 93.62 99 TYR A N 1
ATOM 730 C CA . TYR A 1 99 ? 2.574 -10.515 5.477 1.00 93.62 99 TYR A CA 1
ATOM 731 C C . TYR A 1 99 ? 3.901 -10.857 4.789 1.00 93.62 99 TYR A C 1
ATOM 733 O O . TYR A 1 99 ? 4.757 -9.999 4.560 1.00 93.62 99 TYR A O 1
ATOM 741 N N . ILE A 1 100 ? 4.070 -12.117 4.390 1.00 92.19 100 ILE A N 1
ATOM 742 C CA . ILE A 1 100 ? 5.223 -12.528 3.577 1.00 92.19 100 ILE A CA 1
ATOM 743 C C . ILE A 1 100 ? 5.137 -11.829 2.215 1.00 92.19 100 ILE A C 1
ATOM 745 O O . ILE A 1 100 ? 4.332 -12.216 1.370 1.00 92.19 100 ILE A O 1
ATOM 749 N N . GLY A 1 101 ? 5.967 -10.805 2.007 1.00 91.25 101 GLY A N 1
ATOM 750 C CA . GLY A 1 101 ? 6.040 -10.057 0.752 1.00 91.25 101 GLY A CA 1
ATOM 751 C C . GLY A 1 101 ? 4.973 -8.974 0.558 1.00 91.25 101 GLY A C 1
ATOM 752 O O . GLY A 1 101 ? 4.810 -8.499 -0.568 1.00 91.25 101 GLY A O 1
ATOM 753 N N . MET A 1 102 ? 4.246 -8.602 1.619 1.00 92.75 102 MET A N 1
ATOM 754 C CA . MET A 1 102 ? 3.345 -7.447 1.618 1.00 92.75 102 MET A CA 1
ATOM 755 C C . MET A 1 102 ? 3.304 -6.771 2.992 1.00 92.75 102 MET A C 1
ATOM 757 O O . MET A 1 102 ? 3.151 -7.438 4.014 1.00 92.75 10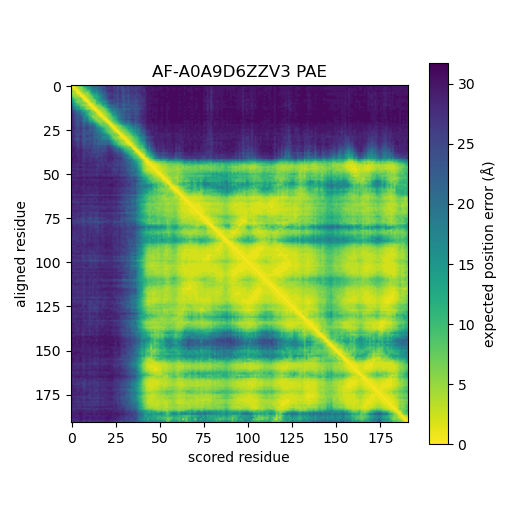2 MET A O 1
ATOM 761 N N . ARG A 1 103 ? 3.375 -5.442 3.017 1.00 94.44 103 ARG A N 1
ATOM 762 C CA . ARG A 1 103 ? 3.083 -4.609 4.187 1.00 94.44 103 ARG A CA 1
ATOM 763 C C . ARG A 1 103 ? 1.809 -3.821 3.930 1.00 94.44 103 ARG A C 1
ATOM 765 O O . ARG A 1 103 ? 1.607 -3.337 2.822 1.00 94.44 103 ARG A O 1
ATOM 772 N N . LEU A 1 104 ? 0.966 -3.700 4.944 1.00 93.31 104 LEU A N 1
ATOM 773 C CA . LEU A 1 104 ? -0.337 -3.075 4.818 1.00 93.31 104 LEU A CA 1
ATOM 774 C C . LEU A 1 104 ? -0.647 -2.203 6.030 1.00 93.31 104 LEU A C 1
ATOM 776 O O . LEU A 1 104 ? -0.695 -2.708 7.149 1.00 93.31 104 LEU A O 1
ATOM 780 N N . ASP A 1 105 ? -0.915 -0.928 5.785 1.00 93.44 105 ASP A N 1
ATOM 781 C CA . ASP A 1 105 ? -1.282 0.048 6.803 1.00 93.44 105 ASP A CA 1
ATOM 782 C C . ASP A 1 105 ? -2.762 0.390 6.628 1.00 93.44 105 ASP A C 1
ATOM 784 O O . ASP A 1 105 ? -3.186 0.866 5.570 1.00 93.44 105 ASP A O 1
ATOM 788 N N . VAL A 1 106 ? -3.557 0.142 7.666 1.00 92.62 106 VAL A N 1
ATOM 789 C CA . VAL A 1 106 ? -5.003 0.388 7.658 1.00 92.62 106 VAL A CA 1
ATOM 790 C C . VAL A 1 106 ? -5.424 1.219 8.852 1.00 92.62 106 VAL A C 1
ATOM 792 O O . VAL A 1 106 ? -4.782 1.195 9.902 1.00 92.62 106 VAL A O 1
ATOM 795 N N . ARG A 1 107 ? -6.542 1.919 8.700 1.00 91.75 107 ARG A N 1
ATOM 796 C CA . ARG A 1 107 ? -7.212 2.666 9.759 1.00 91.75 107 ARG A CA 1
ATOM 797 C C . ARG A 1 107 ? -8.578 2.054 10.033 1.00 91.75 107 ARG A C 1
ATOM 799 O O . ARG A 1 107 ? -9.330 1.806 9.099 1.00 91.75 107 ARG A O 1
ATOM 806 N N . VAL A 1 108 ? -8.899 1.860 11.304 1.00 91.44 108 VAL A N 1
ATOM 807 C CA . VAL A 1 108 ? -10.191 1.366 11.792 1.00 91.44 108 VAL A CA 1
ATOM 808 C C . VAL A 1 108 ? -10.763 2.406 12.744 1.00 91.44 108 VAL A C 1
ATOM 810 O O . VAL A 1 108 ? -10.049 2.899 13.621 1.00 91.44 108 VAL A O 1
ATOM 813 N N . LEU A 1 109 ? -12.032 2.759 12.562 1.00 89.75 109 LEU A N 1
ATOM 814 C CA . LEU A 1 109 ? -12.735 3.669 13.458 1.00 89.75 109 LEU A CA 1
ATOM 815 C C . LEU A 1 109 ? -13.517 2.853 14.486 1.00 89.75 109 LEU A C 1
ATOM 817 O O . LEU A 1 109 ? -14.104 1.829 14.164 1.00 89.75 109 LEU A O 1
ATOM 821 N N . SER A 1 110 ? -13.555 3.320 15.728 1.00 88.31 110 SER A N 1
ATOM 822 C CA . SER A 1 110 ? -14.371 2.695 16.783 1.00 88.31 110 SER A CA 1
ATOM 823 C C . SER A 1 110 ? -15.872 2.740 16.503 1.00 88.31 110 SER A C 1
ATOM 825 O O . SER A 1 110 ? -16.587 1.855 16.959 1.00 88.31 110 SER A O 1
ATOM 827 N N . SER A 1 111 ? -16.342 3.734 15.745 1.00 88.56 111 SER A N 1
ATOM 828 C CA . SER A 1 111 ? -17.739 3.838 15.313 1.00 88.56 111 SER A CA 1
ATOM 829 C C . SER A 1 111 ? -18.136 2.778 14.282 1.00 88.56 111 SER A C 1
ATOM 831 O O . SER A 1 111 ? -19.321 2.497 14.145 1.00 88.56 111 SER A O 1
ATOM 833 N N . ASP A 1 112 ? -17.165 2.196 13.572 1.00 89.38 112 ASP A N 1
ATOM 834 C CA . ASP A 1 112 ? -17.380 1.151 12.572 1.00 89.38 112 ASP A CA 1
ATOM 835 C C . ASP A 1 112 ? -16.191 0.168 12.565 1.00 89.38 112 ASP A C 1
ATOM 837 O O . ASP A 1 112 ? -15.269 0.291 11.749 1.00 89.38 112 ASP A O 1
ATOM 841 N N . PRO A 1 113 ? -16.163 -0.789 13.513 1.00 89.12 113 PRO A N 1
ATOM 842 C CA . PRO A 1 113 ? -15.041 -1.711 13.677 1.00 89.12 113 PRO A CA 1
ATOM 843 C C . PRO A 1 113 ? -14.963 -2.784 12.580 1.00 89.12 113 PRO A C 1
ATOM 845 O O . PRO A 1 113 ? -13.936 -3.461 12.462 1.00 89.12 113 PRO A O 1
ATOM 848 N N . ASP A 1 114 ? -16.022 -2.951 11.784 1.00 91.44 114 ASP A N 1
ATOM 849 C CA . ASP A 1 114 ? -16.077 -3.933 10.700 1.00 91.44 114 ASP A CA 1
ATOM 850 C C . ASP A 1 114 ? -15.510 -3.389 9.390 1.00 91.44 114 ASP A C 1
ATOM 852 O O . ASP A 1 114 ? -15.118 -4.169 8.511 1.00 91.44 114 ASP A O 1
ATOM 856 N N . ARG A 1 115 ? -15.409 -2.063 9.264 1.00 89.75 115 ARG A N 1
ATOM 857 C CA . ARG A 1 115 ? -14.793 -1.393 8.120 1.00 89.75 115 ARG A CA 1
ATOM 858 C C . ARG A 1 115 ? -13.379 -0.931 8.426 1.00 89.75 115 ARG A C 1
ATOM 860 O O . ARG A 1 115 ? -12.969 -0.703 9.561 1.00 89.75 115 ARG A O 1
ATOM 867 N N . TYR A 1 116 ? -12.607 -0.776 7.360 1.00 90.31 116 TYR A N 1
ATOM 868 C CA . TYR A 1 116 ? -11.298 -0.151 7.435 1.00 90.31 116 TYR A CA 1
ATOM 869 C C . TYR A 1 116 ? -11.058 0.736 6.220 1.00 90.31 116 TYR A C 1
ATOM 871 O O . TYR A 1 116 ? -11.605 0.518 5.139 1.00 90.31 116 TYR A O 1
ATOM 879 N N . ALA A 1 117 ? -10.200 1.728 6.412 1.00 88.81 117 ALA A N 1
ATOM 880 C CA . ALA A 1 117 ? -9.676 2.570 5.355 1.00 88.81 117 ALA A CA 1
ATOM 881 C C . ALA A 1 117 ? -8.225 2.160 5.070 1.00 88.81 117 ALA A C 1
ATOM 883 O O . ALA A 1 117 ? -7.419 1.997 5.993 1.00 88.81 117 ALA A O 1
ATOM 884 N N . LEU A 1 118 ? -7.887 1.959 3.798 1.00 88.38 118 LEU A N 1
ATOM 885 C CA . LEU A 1 118 ? -6.526 1.634 3.383 1.00 88.38 118 LEU A CA 1
ATOM 886 C C . LEU A 1 118 ? -5.675 2.906 3.392 1.00 88.38 118 LEU A C 1
ATOM 888 O O . LEU A 1 118 ? -6.013 3.861 2.708 1.00 88.38 118 LEU A O 1
ATOM 892 N N . LEU A 1 119 ? -4.567 2.926 4.133 1.00 89.62 119 LEU A N 1
ATOM 893 C CA . LEU A 1 119 ? -3.643 4.067 4.138 1.00 89.62 119 LEU A CA 1
ATOM 894 C C . LEU A 1 119 ? -2.498 3.845 3.156 1.00 89.62 119 LEU A C 1
ATOM 896 O O . LEU A 1 119 ? -2.178 4.712 2.341 1.00 89.62 119 LEU A O 1
ATOM 900 N N . ALA A 1 120 ? -1.877 2.670 3.244 1.00 90.75 120 ALA A N 1
ATOM 901 C CA . ALA A 1 120 ? -0.779 2.294 2.377 1.00 90.75 120 ALA A CA 1
ATOM 902 C C . ALA A 1 120 ? -0.687 0.779 2.213 1.00 90.75 120 ALA A C 1
ATOM 904 O O . ALA A 1 120 ? -1.027 0.014 3.114 1.00 90.75 120 ALA A O 1
ATOM 905 N N . ALA A 1 121 ? -0.162 0.350 1.072 1.00 91.25 121 ALA A N 1
ATOM 906 C CA . ALA A 1 121 ? 0.241 -1.027 0.841 1.00 91.25 121 ALA A CA 1
ATOM 907 C C . ALA A 1 121 ? 1.607 -1.051 0.165 1.00 91.25 121 ALA A C 1
ATOM 909 O O . ALA A 1 121 ? 1.899 -0.226 -0.690 1.00 91.25 121 ALA A O 1
ATOM 910 N N . GLU A 1 122 ? 2.456 -1.999 0.520 1.00 93.00 122 GLU A N 1
ATOM 911 C CA . GLU A 1 122 ? 3.720 -2.231 -0.164 1.00 93.00 122 GLU A CA 1
ATOM 912 C C . GLU A 1 122 ? 3.829 -3.706 -0.497 1.00 93.00 122 GLU A C 1
ATOM 914 O O . GLU A 1 122 ? 3.683 -4.551 0.380 1.00 93.00 122 GLU A O 1
ATOM 919 N N . VAL A 1 123 ? 4.080 -4.014 -1.761 1.00 91.88 123 VAL A N 1
ATOM 920 C CA . VAL A 1 123 ? 4.179 -5.366 -2.292 1.00 91.88 123 VAL A CA 1
ATOM 921 C C . VAL A 1 123 ? 5.588 -5.578 -2.828 1.00 91.88 123 VAL A C 1
ATOM 923 O O . VAL A 1 123 ? 6.055 -4.850 -3.704 1.00 91.88 123 VAL A O 1
ATOM 926 N N . THR A 1 124 ? 6.254 -6.599 -2.297 1.00 93.06 124 THR A N 1
ATOM 927 C CA . THR A 1 124 ? 7.635 -6.986 -2.633 1.00 93.06 124 THR A CA 1
ATOM 928 C C . THR A 1 124 ? 7.736 -8.431 -3.119 1.00 93.06 124 THR A C 1
ATOM 930 O O . THR A 1 124 ? 8.818 -8.918 -3.428 1.00 93.06 124 THR A O 1
ATOM 933 N N . SER A 1 125 ? 6.608 -9.139 -3.218 1.00 90.25 125 SER A N 1
ATOM 934 C CA . SER A 1 125 ? 6.546 -10.516 -3.704 1.00 90.25 125 SER A CA 1
ATOM 935 C C . SER A 1 125 ? 5.471 -10.691 -4.764 1.00 90.25 125 SER A C 1
ATOM 937 O O . SER A 1 125 ? 4.457 -9.999 -4.766 1.00 90.25 125 SER A O 1
ATOM 939 N N . ARG A 1 126 ? 5.664 -11.691 -5.629 1.00 89.06 126 ARG A N 1
ATOM 940 C CA . ARG A 1 126 ? 4.714 -12.075 -6.684 1.00 89.06 126 ARG A CA 1
ATOM 941 C C . ARG A 1 126 ? 3.421 -12.692 -6.149 1.00 89.06 126 ARG A C 1
ATOM 943 O O . ARG A 1 126 ? 2.479 -12.874 -6.905 1.00 89.06 126 ARG A O 1
ATOM 950 N N . ARG A 1 127 ? 3.392 -13.055 -4.862 1.00 87.44 127 ARG A N 1
ATOM 951 C CA . ARG A 1 127 ? 2.205 -13.611 -4.194 1.00 87.44 127 ARG A CA 1
ATOM 952 C C . ARG A 1 127 ? 1.062 -12.598 -4.094 1.00 87.44 127 ARG A C 1
ATOM 954 O O . ARG A 1 127 ? -0.089 -13.000 -3.968 1.00 87.44 127 ARG A O 1
ATOM 961 N N . TRP A 1 128 ? 1.392 -11.311 -4.110 1.00 87.50 128 TRP A N 1
ATOM 962 C CA . TRP A 1 128 ? 0.440 -10.222 -3.950 1.00 87.50 128 TRP A CA 1
ATOM 963 C C . TRP A 1 128 ? 0.430 -9.359 -5.206 1.00 87.50 128 TRP A C 1
ATOM 965 O O . TRP A 1 128 ? 1.429 -9.271 -5.923 1.00 87.50 128 TRP A O 1
ATOM 975 N N . GLN A 1 129 ? -0.699 -8.702 -5.449 1.00 81.31 129 GLN A N 1
ATOM 976 C CA . GLN A 1 129 ? -0.885 -7.833 -6.602 1.00 81.31 129 GLN A CA 1
ATOM 977 C C . GLN A 1 129 ? -1.693 -6.593 -6.222 1.00 81.31 129 GLN A C 1
ATOM 979 O O . GLN A 1 129 ? -2.625 -6.682 -5.424 1.00 81.31 129 GLN A O 1
ATOM 984 N N . ILE A 1 130 ? -1.345 -5.448 -6.812 1.00 77.25 130 ILE A N 1
ATOM 985 C CA . ILE A 1 130 ? -2.101 -4.193 -6.708 1.00 77.25 130 ILE A CA 1
ATOM 986 C C . ILE A 1 130 ? -2.739 -3.936 -8.066 1.00 77.25 130 ILE A C 1
ATOM 988 O O . ILE A 1 130 ? -2.034 -3.695 -9.046 1.00 77.25 130 ILE A O 1
ATOM 992 N N . GLY A 1 131 ? -4.062 -4.063 -8.163 1.00 76.19 131 GLY A N 1
ATOM 993 C CA . GLY A 1 131 ? -4.734 -4.116 -9.453 1.00 76.19 131 GLY A CA 1
ATOM 994 C C . GLY A 1 131 ? -4.193 -5.274 -10.280 1.00 76.19 131 GLY A C 1
ATOM 995 O O . GLY A 1 131 ? -4.363 -6.439 -9.932 1.00 76.19 131 GLY A O 1
ATOM 996 N N . ARG A 1 132 ? -3.491 -4.943 -11.364 1.00 73.69 132 ARG A N 1
ATOM 997 C CA . ARG A 1 132 ? -2.795 -5.935 -12.186 1.00 73.69 132 ARG A CA 1
ATOM 998 C C . ARG A 1 132 ? -1.264 -5.803 -12.146 1.00 73.69 132 ARG A C 1
ATOM 1000 O O . ARG A 1 132 ? -0.573 -6.414 -12.957 1.00 73.69 132 ARG A O 1
ATOM 1007 N N . PHE A 1 133 ? -0.734 -5.022 -11.207 1.00 78.94 133 PHE A N 1
ATOM 1008 C CA . PHE A 1 133 ? 0.695 -4.917 -10.941 1.00 78.94 133 PHE A CA 1
ATOM 1009 C C . PHE A 1 133 ? 1.121 -5.993 -9.958 1.00 78.94 133 PHE A C 1
ATOM 1011 O O . PHE A 1 133 ? 0.669 -6.019 -8.816 1.00 78.94 133 PHE A O 1
ATOM 1018 N N . SER A 1 134 ? 2.015 -6.867 -10.402 1.00 84.69 134 SER A N 1
ATOM 1019 C CA . SER A 1 134 ? 2.663 -7.860 -9.546 1.00 84.69 134 SER A CA 1
ATOM 1020 C C . SER A 1 134 ? 4.169 -7.768 -9.708 1.00 84.69 134 SER A C 1
ATOM 1022 O O . SER A 1 134 ? 4.672 -7.431 -10.783 1.00 84.69 134 SER A O 1
ATOM 1024 N N . VAL A 1 135 ? 4.912 -8.122 -8.667 1.00 89.44 135 VAL A N 1
ATOM 1025 C CA . VAL A 1 135 ? 6.372 -8.208 -8.772 1.00 89.44 135 VAL A CA 1
ATOM 1026 C C . VAL A 1 135 ? 6.769 -9.191 -9.884 1.00 89.44 135 VAL A C 1
ATOM 1028 O O . VAL A 1 135 ? 6.142 -10.231 -10.085 1.00 89.44 135 VAL A O 1
ATOM 1031 N N . GLY A 1 136 ? 7.797 -8.845 -10.654 1.00 87.25 136 GLY A N 1
ATOM 1032 C CA . GLY A 1 136 ? 8.293 -9.577 -11.818 1.00 87.25 136 GLY A CA 1
ATOM 1033 C C . GLY A 1 136 ? 7.527 -9.336 -13.124 1.00 87.25 136 GLY A C 1
ATOM 1034 O O . GLY A 1 136 ? 7.995 -9.776 -14.182 1.00 87.25 136 GLY A O 1
ATOM 1035 N N . THR A 1 137 ? 6.382 -8.647 -13.083 1.00 87.06 137 THR A N 1
ATOM 1036 C CA . THR A 1 137 ? 5.606 -8.316 -14.290 1.00 87.06 137 THR A CA 1
ATOM 1037 C C . THR A 1 137 ? 6.150 -7.068 -14.975 1.00 87.06 137 THR A C 1
ATOM 1039 O O . THR A 1 137 ? 6.733 -6.198 -14.328 1.00 87.06 137 THR A O 1
ATOM 1042 N N . ARG A 1 138 ? 5.983 -6.993 -16.299 1.00 85.75 138 ARG A N 1
ATOM 1043 C CA . ARG A 1 138 ? 6.256 -5.767 -17.052 1.00 85.75 138 ARG A CA 1
ATOM 1044 C C . ARG A 1 138 ? 5.024 -4.859 -16.973 1.00 85.75 138 ARG A C 1
ATOM 1046 O O . ARG A 1 138 ? 3.919 -5.364 -17.188 1.00 85.75 138 ARG A O 1
ATOM 1053 N N . PRO A 1 139 ? 5.180 -3.557 -16.690 1.00 78.62 139 PRO A N 1
ATOM 1054 C CA . PRO A 1 139 ? 4.075 -2.610 -16.787 1.00 78.62 139 PRO A CA 1
ATOM 1055 C C . PRO A 1 139 ? 3.496 -2.596 -18.219 1.00 78.62 139 PRO A C 1
ATOM 1057 O O . PRO A 1 139 ? 4.228 -2.795 -19.187 1.00 78.62 139 PRO A O 1
ATOM 1060 N N . TRP A 1 140 ? 2.184 -2.385 -18.373 1.00 74.19 140 TRP A N 1
ATOM 1061 C CA . TRP A 1 140 ? 1.530 -2.331 -19.687 1.00 74.19 140 TRP A CA 1
ATOM 1062 C C . TRP A 1 140 ? 2.126 -1.289 -20.653 1.00 74.19 140 TRP A C 1
ATOM 1064 O O . TRP A 1 140 ? 2.363 -0.152 -20.244 1.00 74.19 140 TRP A O 1
ATOM 1074 N N . PRO A 1 141 ? 2.208 -1.613 -21.962 1.00 67.62 141 PRO A N 1
ATOM 1075 C CA . PRO A 1 141 ? 2.723 -0.701 -22.986 1.00 67.62 141 PRO A CA 1
ATOM 1076 C C . PRO A 1 141 ? 1.965 0.627 -23.112 1.00 67.62 141 PRO A C 1
ATOM 1078 O O . PRO A 1 141 ? 2.570 1.638 -23.440 1.00 67.62 141 PRO A O 1
ATOM 1081 N N . TRP A 1 142 ? 0.653 0.647 -22.854 1.00 65.69 142 TRP A N 1
ATOM 1082 C CA . TRP A 1 142 ? -0.175 1.852 -23.008 1.00 65.69 142 TRP A CA 1
ATOM 1083 C C . TRP A 1 142 ? 0.009 2.875 -21.879 1.00 65.69 142 TRP A C 1
ATOM 1085 O O . TRP A 1 142 ? -0.364 4.028 -22.046 1.00 65.69 142 TRP A O 1
ATOM 1095 N N . MET A 1 143 ? 0.603 2.488 -20.743 1.00 66.56 143 MET A N 1
ATOM 1096 C CA . MET A 1 143 ? 0.938 3.442 -19.673 1.00 66.56 143 MET A CA 1
ATOM 1097 C C . MET A 1 143 ? 2.147 4.303 -20.035 1.00 66.56 143 MET A C 1
ATOM 1099 O O . MET A 1 143 ? 2.548 5.185 -19.282 1.00 66.56 143 MET A O 1
ATOM 1103 N N . TRP A 1 144 ? 2.800 3.986 -21.147 1.00 66.56 144 TRP A N 1
ATOM 1104 C CA . TRP A 1 144 ? 4.043 4.595 -21.547 1.00 66.56 144 TRP A CA 1
ATOM 1105 C C . TRP A 1 144 ? 3.738 5.607 -22.646 1.00 66.56 144 TRP A C 1
ATOM 1107 O O . TRP A 1 144 ? 3.581 5.226 -23.805 1.00 66.56 144 TRP A O 1
ATOM 1117 N N . SER A 1 145 ? 3.675 6.893 -22.287 1.00 57.97 145 SER A N 1
ATOM 1118 C CA . SER A 1 145 ? 3.696 7.976 -23.280 1.00 57.97 145 SER A CA 1
ATOM 1119 C C . SER A 1 145 ? 4.916 7.784 -24.208 1.00 57.97 145 SER A C 1
ATOM 1121 O O . SER A 1 145 ? 5.954 7.269 -23.760 1.00 57.97 145 SER A O 1
ATOM 1123 N N . PRO A 1 146 ? 4.833 8.143 -25.504 1.00 57.19 146 PRO A N 1
ATOM 1124 C CA . PRO A 1 146 ? 5.970 8.087 -26.430 1.00 57.19 146 PRO A CA 1
ATOM 1125 C C . PRO A 1 146 ? 7.132 9.022 -26.050 1.00 57.19 146 PRO A C 1
ATOM 1127 O O . PRO A 1 146 ? 8.150 9.041 -26.743 1.00 57.19 146 PRO A O 1
ATOM 1130 N N . GLU A 1 147 ? 7.012 9.765 -24.949 1.00 62.25 147 GLU A N 1
ATOM 1131 C CA . GLU A 1 147 ? 8.046 10.645 -24.429 1.00 62.25 147 GLU A CA 1
ATOM 1132 C C . GLU A 1 147 ? 9.397 9.934 -24.224 1.00 62.25 147 GLU A C 1
ATOM 1134 O O . GLU A 1 147 ? 9.466 8.841 -23.647 1.00 62.25 147 GLU A O 1
ATOM 1139 N N . PRO A 1 148 ? 10.501 10.555 -24.675 1.00 56.62 148 PRO A N 1
ATOM 1140 C CA . PRO A 1 148 ? 11.833 9.969 -24.581 1.00 56.62 148 PRO A CA 1
ATOM 1141 C C . PRO A 1 148 ? 12.281 9.761 -23.128 1.00 56.62 148 PRO A C 1
ATOM 1143 O O . PRO A 1 148 ? 12.950 8.770 -22.854 1.00 56.62 148 PRO A O 1
ATOM 1146 N N . SER A 1 149 ? 11.841 10.611 -22.193 1.00 63.47 149 SER A N 1
ATOM 1147 C CA . SER A 1 149 ? 12.146 10.522 -20.754 1.00 63.47 149 SER A CA 1
ATOM 1148 C C . SER A 1 149 ? 11.630 9.241 -20.095 1.00 63.47 149 SER A C 1
ATOM 1150 O O . SER A 1 149 ? 12.184 8.785 -19.098 1.00 63.47 149 SER A O 1
ATOM 1152 N N . LEU A 1 150 ? 10.595 8.616 -20.662 1.00 68.19 150 LEU A N 1
ATOM 1153 C CA . LEU A 1 150 ? 10.085 7.347 -20.161 1.00 68.19 150 LEU A CA 1
ATOM 1154 C C . LEU A 1 150 ? 10.922 6.163 -20.648 1.00 68.19 150 LEU A C 1
ATOM 1156 O O . LEU A 1 150 ? 10.839 5.112 -20.029 1.00 68.19 150 LEU A O 1
ATOM 1160 N N . LYS A 1 151 ? 11.720 6.277 -21.722 1.00 68.12 151 LYS A N 1
ATOM 1161 C CA . LYS A 1 151 ? 12.447 5.128 -22.299 1.00 68.12 151 LYS A CA 1
ATOM 1162 C C . LYS A 1 151 ? 13.421 4.473 -21.327 1.00 68.12 151 LYS A C 1
ATOM 1164 O O . LYS A 1 151 ? 13.443 3.249 -21.255 1.00 68.12 151 LYS A O 1
ATOM 1169 N N . ASP A 1 152 ? 14.142 5.265 -20.549 1.00 66.75 152 ASP A N 1
ATOM 1170 C CA . ASP A 1 152 ? 15.106 4.732 -19.585 1.00 66.75 152 ASP A CA 1
AT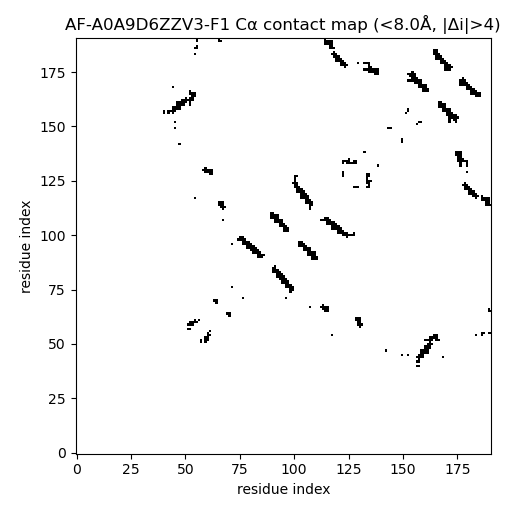OM 1171 C C . ASP A 1 152 ? 14.405 4.226 -18.318 1.00 66.75 152 ASP A C 1
ATOM 1173 O O . ASP A 1 152 ? 14.721 3.146 -17.821 1.00 66.75 152 ASP A O 1
ATOM 1177 N N . VAL A 1 153 ? 13.346 4.919 -17.877 1.00 64.81 153 VAL A N 1
ATOM 1178 C CA . VAL A 1 153 ? 12.482 4.483 -16.763 1.00 64.81 153 VAL A CA 1
ATOM 1179 C C . VAL A 1 153 ? 11.832 3.131 -17.052 1.00 64.81 153 VAL A C 1
ATOM 1181 O O . VAL A 1 153 ? 11.675 2.317 -16.145 1.00 64.81 153 VAL A O 1
ATOM 1184 N N . LYS A 1 154 ? 11.493 2.850 -18.321 1.00 67.38 154 LYS A N 1
ATOM 1185 C CA . LYS A 1 154 ? 10.966 1.548 -18.766 1.00 67.38 154 LYS A CA 1
ATOM 1186 C C . LYS A 1 154 ? 11.916 0.394 -18.496 1.00 67.38 154 LYS A C 1
ATOM 1188 O O . LYS A 1 154 ? 11.438 -0.734 -18.485 1.00 67.38 154 LYS A O 1
ATOM 1193 N N . LEU A 1 155 ? 13.213 0.650 -18.343 1.00 71.56 155 LEU A N 1
ATOM 1194 C CA . LEU A 1 155 ? 14.226 -0.362 -18.069 1.00 71.56 155 LEU A CA 1
ATOM 1195 C C . LEU A 1 155 ? 14.631 -0.320 -16.595 1.00 71.56 155 LEU A C 1
ATOM 1197 O O . LEU A 1 155 ? 14.567 -1.342 -15.925 1.00 71.56 155 LEU A O 1
ATOM 1201 N N . HIS A 1 156 ? 14.974 0.843 -16.050 1.00 80.62 156 HIS A N 1
ATOM 1202 C CA . HIS A 1 156 ? 15.347 0.977 -14.644 1.00 80.62 156 HIS A CA 1
ATOM 1203 C C . HIS A 1 156 ? 14.880 2.326 -14.104 1.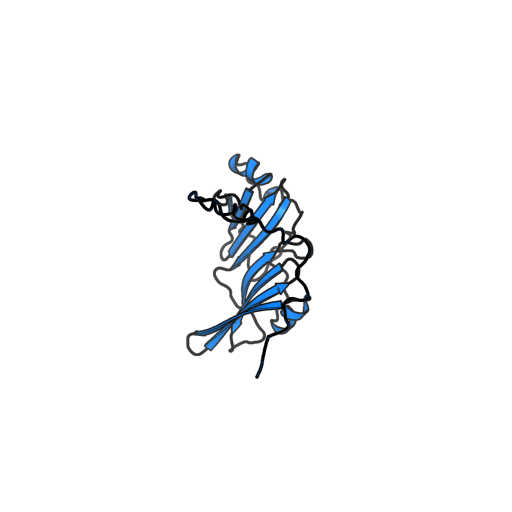00 80.62 156 HIS A C 1
ATOM 1205 O O . HIS A 1 156 ? 15.142 3.364 -14.707 1.00 80.62 156 HIS A O 1
ATOM 1211 N N . GLY A 1 157 ? 14.218 2.341 -12.948 1.00 85.81 157 GLY A N 1
ATOM 1212 C CA . GLY A 1 157 ? 13.841 3.603 -12.318 1.00 85.81 157 GLY A CA 1
ATOM 1213 C C . GLY A 1 157 ? 12.614 3.532 -11.426 1.00 85.81 157 GLY A C 1
ATOM 1214 O O . GLY A 1 157 ? 12.109 2.461 -11.096 1.00 85.81 157 GLY A O 1
ATOM 1215 N N . LEU A 1 158 ? 12.153 4.713 -11.020 1.00 88.38 158 LEU A N 1
ATOM 1216 C CA . LEU A 1 158 ? 10.978 4.890 -10.180 1.00 88.38 158 LEU A CA 1
ATOM 1217 C C . LEU A 1 158 ? 9.878 5.583 -10.985 1.00 88.38 158 LEU A C 1
ATOM 1219 O O . LEU A 1 158 ? 10.067 6.688 -11.495 1.00 88.38 158 LEU A O 1
ATOM 1223 N N . LEU A 1 159 ? 8.726 4.928 -11.080 1.00 87.44 159 LEU A N 1
ATOM 1224 C CA . LEU A 1 159 ? 7.534 5.435 -11.750 1.00 87.44 159 LEU A CA 1
ATOM 1225 C C . LEU A 1 159 ? 6.470 5.752 -10.700 1.00 87.44 159 LEU A C 1
ATOM 1227 O O . LEU A 1 159 ? 6.143 4.890 -9.890 1.00 87.44 159 LEU A O 1
ATOM 1231 N N . GLU A 1 160 ? 5.908 6.954 -10.721 1.00 87.75 160 GLU A N 1
ATOM 1232 C CA . GLU A 1 160 ? 4.763 7.324 -9.889 1.00 87.75 160 GLU A CA 1
ATOM 1233 C C . GLU A 1 160 ? 3.508 7.412 -10.758 1.00 87.75 160 GLU A C 1
ATOM 1235 O O . GLU A 1 160 ? 3.382 8.298 -11.598 1.00 87.75 160 GLU A O 1
ATOM 1240 N N . LEU A 1 161 ? 2.566 6.497 -10.554 1.00 85.31 161 LEU A N 1
ATOM 1241 C CA . LEU A 1 161 ? 1.214 6.596 -11.086 1.00 85.31 161 LEU A CA 1
ATOM 1242 C C . LEU A 1 161 ? 0.414 7.514 -10.170 1.00 85.31 161 LEU A C 1
ATOM 1244 O O . LEU A 1 161 ? 0.265 7.211 -8.985 1.00 85.31 161 LEU A O 1
ATOM 1248 N N . VAL A 1 162 ? -0.087 8.621 -10.707 1.00 84.88 162 VAL A N 1
ATOM 1249 C CA . VAL A 1 162 ? -0.840 9.620 -9.940 1.00 84.88 162 VAL A CA 1
ATOM 1250 C C . VAL A 1 162 ? -2.308 9.546 -10.339 1.00 84.88 162 VAL A C 1
ATOM 1252 O O . VAL A 1 162 ? -2.656 9.878 -11.474 1.00 84.88 162 VAL A O 1
ATOM 1255 N N . GLY A 1 163 ? -3.153 9.101 -9.413 1.00 79.12 163 GLY A N 1
ATOM 1256 C CA . GLY A 1 163 ? -4.605 9.153 -9.538 1.00 79.12 163 GLY A CA 1
ATOM 1257 C C . GLY A 1 163 ? -5.190 10.396 -8.860 1.00 79.12 163 GLY A C 1
ATOM 1258 O O . GLY A 1 163 ? -4.471 11.265 -8.360 1.00 79.12 163 GLY A O 1
ATOM 1259 N N . ALA A 1 164 ? -6.521 10.494 -8.847 1.00 74.88 164 ALA A N 1
ATOM 1260 C CA . ALA A 1 164 ? -7.231 11.658 -8.308 1.00 74.88 164 ALA A CA 1
ATOM 1261 C C . ALA A 1 164 ? -7.121 11.780 -6.773 1.00 74.88 164 ALA A C 1
ATOM 1263 O O . ALA A 1 164 ? -7.118 12.888 -6.237 1.00 74.88 164 ALA A O 1
ATOM 1264 N N . GLY A 1 165 ? -7.006 10.654 -6.062 1.00 74.56 165 GLY A N 1
ATOM 1265 C CA . GLY A 1 165 ? -6.960 10.603 -4.592 1.00 74.56 165 GLY A CA 1
ATOM 1266 C C . GLY A 1 165 ? -5.805 9.774 -4.028 1.00 74.56 165 GLY A C 1
ATOM 1267 O O . GLY A 1 165 ? -5.707 9.583 -2.813 1.00 74.56 165 GLY A O 1
ATOM 1268 N N . ASP A 1 166 ? -4.937 9.267 -4.895 1.00 81.12 166 ASP A N 1
ATOM 1269 C CA . ASP A 1 166 ? -3.999 8.200 -4.586 1.00 81.12 166 ASP A CA 1
ATOM 1270 C C . ASP A 1 166 ? -2.774 8.212 -5.505 1.00 81.12 166 ASP A C 1
ATOM 1272 O O . ASP A 1 166 ? -2.736 8.875 -6.544 1.00 81.12 166 ASP A O 1
ATOM 1276 N N . SER A 1 167 ? -1.735 7.490 -5.093 1.00 85.56 167 SER A N 1
ATOM 1277 C CA . SER A 1 167 ? -0.586 7.242 -5.955 1.00 85.56 167 SER A CA 1
ATOM 1278 C C . SER A 1 167 ? 0.030 5.868 -5.729 1.00 85.56 167 SER A C 1
ATOM 1280 O O . SER A 1 167 ? 0.023 5.328 -4.617 1.00 85.56 167 SER A O 1
ATOM 1282 N N . ALA A 1 168 ? 0.574 5.293 -6.802 1.00 87.19 168 ALA A N 1
ATOM 1283 C CA . ALA A 1 168 ? 1.425 4.112 -6.740 1.00 87.19 168 ALA A CA 1
ATOM 1284 C C . ALA A 1 168 ? 2.827 4.428 -7.234 1.00 87.19 168 ALA A C 1
ATOM 1286 O O . ALA A 1 168 ? 3.018 4.942 -8.326 1.00 87.19 168 ALA A O 1
ATOM 1287 N N . LEU A 1 169 ? 3.810 4.028 -6.447 1.00 89.81 169 LEU A N 1
ATOM 1288 C CA . LEU A 1 169 ? 5.211 4.009 -6.806 1.00 89.81 169 LEU A CA 1
ATOM 1289 C C . LEU A 1 169 ? 5.581 2.602 -7.271 1.00 89.81 169 LEU A C 1
ATOM 1291 O O . LEU A 1 169 ? 5.363 1.626 -6.551 1.00 89.81 169 LEU A O 1
ATOM 1295 N N . LEU A 1 170 ? 6.141 2.496 -8.470 1.00 89.62 170 LEU A N 1
ATOM 1296 C CA . LEU A 1 170 ? 6.652 1.260 -9.041 1.00 89.62 170 LEU A CA 1
ATOM 1297 C C . LEU A 1 170 ? 8.157 1.396 -9.193 1.00 89.62 170 LEU A C 1
ATOM 1299 O O . LEU A 1 170 ? 8.644 2.256 -9.924 1.00 89.62 170 LEU A O 1
ATOM 1303 N N . TRP A 1 171 ? 8.882 0.513 -8.522 1.00 91.75 171 TRP A N 1
ATOM 1304 C CA . TRP A 1 171 ? 10.312 0.357 -8.728 1.00 91.75 171 TRP A CA 1
ATOM 1305 C C . TRP A 1 171 ? 10.504 -0.630 -9.868 1.00 91.75 171 TRP A C 1
ATOM 1307 O O . TRP A 1 171 ? 10.027 -1.765 -9.792 1.00 91.75 171 TRP A O 1
ATOM 1317 N N . LEU A 1 172 ? 11.161 -0.176 -10.928 1.00 90.12 172 LEU A N 1
ATOM 1318 C CA . LEU A 1 172 ? 11.440 -0.949 -12.124 1.00 90.12 172 LEU A CA 1
ATOM 1319 C C . LEU A 1 172 ? 12.912 -1.340 -12.155 1.00 90.12 172 LEU A C 1
ATOM 1321 O O . LEU A 1 172 ? 13.795 -0.502 -11.969 1.00 90.12 172 LEU A O 1
ATOM 1325 N N . ASN A 1 173 ? 13.149 -2.616 -12.427 1.00 89.56 173 ASN A N 1
ATOM 1326 C CA . ASN A 1 173 ? 14.464 -3.179 -12.663 1.00 89.56 173 ASN A CA 1
ATOM 1327 C C . ASN A 1 173 ? 14.389 -4.124 -13.868 1.00 89.56 173 ASN A C 1
ATOM 1329 O O . ASN A 1 173 ? 13.566 -5.042 -13.887 1.00 89.56 173 ASN A O 1
ATOM 1333 N N . ASP A 1 174 ? 15.200 -3.864 -14.891 1.00 88.12 174 ASP A N 1
ATOM 1334 C CA . ASP A 1 174 ? 15.169 -4.545 -16.193 1.00 88.12 174 ASP A CA 1
ATOM 1335 C C . ASP A 1 174 ? 13.746 -4.619 -16.803 1.00 88.12 174 ASP A C 1
ATOM 1337 O O . ASP A 1 174 ? 13.234 -5.642 -17.272 1.00 88.12 174 ASP A O 1
ATOM 1341 N N . GLY A 1 175 ? 13.031 -3.502 -16.678 1.00 85.38 175 GLY A N 1
ATOM 1342 C CA . GLY A 1 175 ? 11.656 -3.282 -17.111 1.00 85.38 175 GLY A CA 1
ATOM 1343 C C . GLY A 1 175 ? 10.602 -4.121 -16.412 1.00 85.38 175 GLY A C 1
ATOM 1344 O O . GLY A 1 175 ? 9.463 -4.211 -16.877 1.00 85.38 175 GLY A O 1
ATOM 1345 N N . ARG A 1 176 ? 10.957 -4.730 -15.281 1.00 89.25 176 ARG A N 1
ATOM 1346 C CA . ARG A 1 176 ? 10.046 -5.487 -14.428 1.00 89.25 176 ARG A CA 1
ATOM 1347 C C . ARG A 1 176 ? 9.835 -4.766 -13.116 1.00 89.25 176 ARG A C 1
ATOM 1349 O O . ARG A 1 176 ? 10.744 -4.165 -12.562 1.00 89.25 176 ARG A O 1
ATOM 1356 N N . VAL A 1 177 ? 8.625 -4.885 -12.595 1.00 90.50 177 VAL A N 1
ATOM 1357 C CA . VAL A 1 177 ? 8.273 -4.377 -11.274 1.00 90.50 177 VAL A CA 1
ATOM 1358 C C . VAL A 1 177 ? 9.020 -5.179 -10.212 1.00 90.50 177 VAL A C 1
ATOM 1360 O O . VAL A 1 177 ? 8.806 -6.379 -10.079 1.00 90.50 177 VAL A O 1
ATOM 1363 N N . GLU A 1 178 ? 9.876 -4.536 -9.436 1.00 92.56 178 GLU A N 1
ATOM 1364 C CA . GLU A 1 178 ? 10.538 -5.134 -8.273 1.00 92.56 178 GLU A CA 1
ATOM 1365 C C . GLU A 1 178 ? 9.717 -4.914 -6.999 1.00 92.56 178 GLU A C 1
ATOM 1367 O O . GLU A 1 178 ? 9.577 -5.802 -6.158 1.00 92.56 178 GLU A O 1
ATOM 1372 N N . ARG A 1 179 ? 9.133 -3.722 -6.882 1.00 92.62 179 ARG A N 1
ATOM 1373 C CA . ARG A 1 179 ? 8.331 -3.297 -5.740 1.00 92.62 179 ARG A CA 1
ATOM 1374 C C . ARG A 1 179 ? 7.199 -2.412 -6.221 1.00 92.62 179 ARG A C 1
ATOM 1376 O O . ARG A 1 179 ? 7.375 -1.620 -7.146 1.00 92.62 179 ARG A O 1
ATOM 1383 N N . VAL A 1 180 ? 6.060 -2.519 -5.551 1.00 90.88 180 VAL A N 1
ATOM 1384 C CA . VAL A 1 180 ? 4.957 -1.565 -5.682 1.00 90.88 180 VAL A CA 1
ATOM 1385 C C . VAL A 1 180 ? 4.654 -1.013 -4.302 1.00 90.88 180 VAL A C 1
ATOM 1387 O O . VAL A 1 180 ? 4.461 -1.781 -3.367 1.00 90.88 180 VAL A O 1
ATOM 1390 N N . SER A 1 181 ? 4.603 0.303 -4.159 1.00 90.94 181 SER A N 1
ATOM 1391 C CA . SER A 1 181 ? 4.097 0.970 -2.963 1.00 90.94 181 SER A CA 1
ATOM 1392 C C . SER A 1 181 ? 2.901 1.798 -3.364 1.00 90.94 181 SER A C 1
ATOM 1394 O O . SER A 1 181 ? 2.917 2.467 -4.385 1.00 90.94 181 SER A O 1
ATOM 1396 N N . TYR A 1 182 ? 1.860 1.735 -2.565 1.00 88.12 182 TYR A N 1
ATOM 1397 C CA . TYR A 1 182 ? 0.590 2.365 -2.813 1.00 88.12 182 TYR A CA 1
ATOM 1398 C C . TYR A 1 182 ? 0.217 3.219 -1.615 1.00 88.12 182 TYR A C 1
ATOM 1400 O O . TYR A 1 182 ? 0.419 2.790 -0.476 1.00 88.12 182 TYR A O 1
ATOM 1408 N N . ARG A 1 183 ? -0.296 4.424 -1.866 1.00 88.19 183 ARG A N 1
ATOM 1409 C CA . ARG A 1 183 ? -0.692 5.381 -0.831 1.00 88.19 183 ARG A CA 1
ATOM 1410 C C . ARG A 1 183 ? -2.025 6.030 -1.174 1.00 88.19 183 ARG A C 1
ATOM 1412 O O . ARG A 1 183 ? -2.204 6.544 -2.275 1.00 88.19 183 ARG A O 1
ATOM 1419 N N . CYS A 1 184 ? -2.903 6.076 -0.181 1.00 85.00 184 CYS A N 1
ATOM 1420 C CA . CYS A 1 184 ? -4.204 6.726 -0.259 1.00 85.00 184 CYS A CA 1
ATOM 1421 C C . CYS A 1 184 ? -4.156 8.061 0.484 1.00 85.00 184 CYS A C 1
ATOM 1423 O O . CYS A 1 184 ? -3.833 8.102 1.673 1.00 85.00 184 CYS A O 1
ATOM 1425 N N . ARG A 1 185 ? -4.453 9.167 -0.211 1.00 70.56 185 ARG A N 1
ATOM 1426 C CA . ARG A 1 185 ? -4.400 10.521 0.368 1.00 70.56 185 ARG A CA 1
ATOM 1427 C C . ARG A 1 185 ? -5.674 10.858 1.148 1.00 70.56 185 ARG A C 1
ATOM 1429 O O . ARG A 1 185 ? -5.596 11.532 2.169 1.00 70.56 185 ARG A O 1
ATOM 1436 N N . ALA A 1 186 ? -6.816 10.340 0.701 1.00 63.62 186 ALA A N 1
ATOM 1437 C CA . ALA A 1 186 ? -8.098 10.401 1.394 1.00 63.62 186 ALA A CA 1
ATOM 1438 C C . ALA A 1 186 ? -8.636 8.975 1.539 1.00 63.62 186 ALA A C 1
ATOM 1440 O O . ALA A 1 186 ? -9.332 8.474 0.666 1.00 63.62 186 ALA A O 1
ATOM 1441 N N . ALA A 1 187 ? -8.238 8.284 2.605 1.00 59.88 187 ALA A N 1
ATOM 1442 C CA . ALA A 1 187 ? -8.711 6.932 2.861 1.00 59.88 187 ALA A CA 1
ATOM 1443 C C . ALA A 1 187 ? -10.139 7.005 3.424 1.00 59.88 187 ALA A C 1
ATOM 1445 O O . ALA A 1 187 ? -10.317 7.255 4.621 1.00 59.88 187 ALA A O 1
ATOM 1446 N N . ALA A 1 188 ? -11.149 6.835 2.570 1.00 63.50 188 ALA A N 1
ATOM 1447 C CA . ALA A 1 188 ? -12.506 6.588 3.035 1.00 63.50 188 ALA A CA 1
ATOM 1448 C C . ALA A 1 188 ? -12.608 5.138 3.554 1.00 63.50 188 ALA A C 1
ATOM 1450 O O . ALA A 1 188 ? -11.850 4.264 3.121 1.00 63.50 188 ALA A O 1
ATOM 1451 N N . PRO A 1 189 ? -13.503 4.845 4.513 1.00 63.03 189 PRO A N 1
ATOM 1452 C CA . PRO A 1 189 ? -13.794 3.464 4.879 1.00 63.03 189 PRO A CA 1
ATOM 1453 C C . PRO A 1 189 ? -14.313 2.715 3.648 1.00 63.03 189 PRO A C 1
ATOM 1455 O O . PRO A 1 189 ? -15.215 3.211 2.969 1.00 63.03 189 PRO A O 1
ATOM 1458 N N . ARG A 1 190 ? -13.771 1.528 3.357 1.00 59.84 190 ARG A N 1
ATOM 1459 C CA . ARG A 1 190 ? -14.253 0.724 2.225 1.00 59.84 190 ARG A CA 1
ATOM 1460 C C . ARG A 1 190 ? -15.703 0.303 2.472 1.00 59.84 190 ARG A C 1
ATOM 1462 O O . ARG A 1 190 ? -16.021 -0.162 3.566 1.00 59.84 190 ARG A O 1
ATOM 1469 N N . ALA A 1 191 ? -16.553 0.513 1.464 1.00 58.59 191 ALA A N 1
ATOM 1470 C CA . ALA A 1 191 ? -17.971 0.15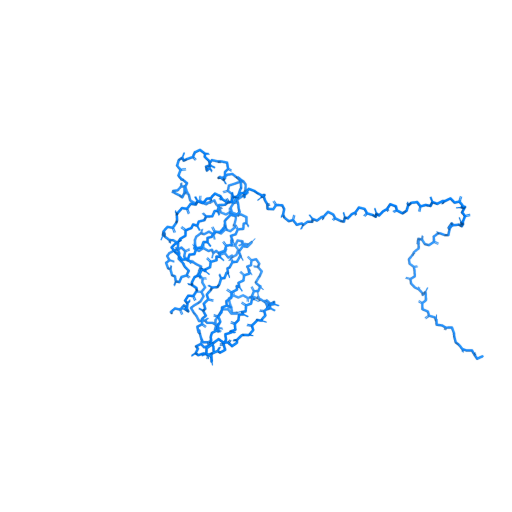9 1.492 1.00 58.59 191 ALA A CA 1
ATOM 1471 C C . ALA A 1 191 ? -18.199 -1.353 1.400 1.00 58.59 191 ALA A C 1
ATOM 1473 O O . ALA A 1 191 ? -17.401 -2.039 0.707 1.00 58.59 191 ALA A O 1
#

Mean predicted aligned error: 14.33 Å

Solvent-accessible surface area (backbone atoms only — not comparable to full-atom values): 11349 Å² total; per-residue (Å²): 135,86,85,80,88,91,77,81,87,82,75,74,98,72,87,72,88,80,81,91,72,94,70,92,76,78,79,74,73,76,80,74,76,80,75,86,59,82,81,69,69,89,62,78,58,50,77,39,87,29,82,76,41,39,78,79,50,64,92,40,16,62,83,65,67,55,39,40,84,50,51,72,69,79,50,75,65,44,80,78,47,79,47,79,45,80,53,95,92,37,47,37,37,37,38,30,41,40,39,90,40,32,40,39,34,36,37,31,40,67,90,42,67,54,29,30,14,57,41,35,40,37,36,60,26,65,93,43,53,47,33,86,49,31,35,72,37,62,77,65,74,85,79,53,67,92,52,72,81,48,60,56,43,53,33,47,39,46,38,29,38,39,27,90,54,30,38,36,41,35,36,26,51,85,32,15,26,53,32,42,37,36,41,35,77,69,54,58,62,37,117